Protein AF-A0A919M3Q7-F1 (afdb_monomer_lite)

Foldseek 3Di:
DPPDAQQLPDLVSDDPLVVLVVVLVVVVVVVDDDDDDDPLQVVLVCVQVVCCVPPVLPPQDFDDRRVDDGDHGPLNVLVVSLVSSLVVQVVVCVVVPDRSSVVSSVLVNVCSVPVCSDSCNVVVVVCVVQNPVRSVVVSNVVSVVVVVPDDDDPDDPVNVVVVVVVVVVVVVVVVVPPPDDPVVVVVVVD

Sequence (190 aa):
MRSLDINPFSPIGVDAQQVRFLDLFMVWCALADAPEMSSDELLCTRTNWNRVILEGRKPGLTLGIGCESAQFPLAQVGKDLFRDLRRVAQTLDSIHGGQAYQQVCDELLACFDDPELTFSARILRSMIEEGIGGTGRALADRYRTQLREEPLEILSEDDFIAERDASVARQKKVEAEDSEPFEALLARHA

InterPro domains:
  IPR006334 Glutamate--cysteine ligase, monofunctional [PTHR38761] (1-189)
  IPR007370 Glutamate--cysteine ligase [PF04262] (1-52)
  IPR014746 Glutamine synthetase/guanido kinase, catalytic domain [SSF55931] (1-186)

pLDDT: mean 96.65, std 2.71, range [82.0, 98.75]

Radius of gyration: 22.83 Å; chains: 1; bounding box: 47×48×55 Å

Organism: Klebsiella pneumoniae (NCBI:txid573)

Structure (mmCIF, N/CA/C/O backbone):
data_AF-A0A919M3Q7-F1
#
_entry.id   AF-A0A919M3Q7-F1
#
loop_
_atom_site.group_PDB
_atom_site.id
_atom_site.type_symbol
_atom_site.label_atom_id
_atom_site.label_alt_id
_atom_site.label_comp_id
_atom_site.label_asym_id
_atom_site.label_entity_id
_atom_site.label_seq_id
_atom_site.pdbx_PDB_ins_code
_atom_site.Cartn_x
_atom_site.Cartn_y
_atom_site.Cartn_z
_atom_site.occupancy
_atom_site.B_iso_or_equiv
_atom_site.auth_seq_id
_atom_site.auth_comp_id
_atom_site.auth_asym_id
_atom_site.auth_atom_id
_atom_site.pdbx_PDB_model_num
ATOM 1 N N . MET A 1 1 ? -3.107 7.791 -4.814 1.00 82.00 1 MET A N 1
ATOM 2 C CA . MET A 1 1 ? -2.671 7.336 -3.474 1.00 82.00 1 MET A CA 1
ATOM 3 C C . MET A 1 1 ? -1.174 7.057 -3.491 1.00 82.00 1 MET A C 1
ATOM 5 O O . MET A 1 1 ? -0.723 6.409 -4.423 1.00 82.00 1 MET A O 1
ATOM 9 N N . ARG A 1 2 ? -0.400 7.578 -2.526 1.00 93.19 2 ARG A N 1
ATOM 10 C CA . ARG A 1 2 ? 1.068 7.371 -2.407 1.00 93.19 2 ARG A CA 1
ATOM 11 C C . ARG A 1 2 ? 1.513 7.018 -0.976 1.00 93.19 2 ARG A C 1
ATOM 13 O O . ARG A 1 2 ? 2.692 7.087 -0.667 1.00 93.19 2 ARG A O 1
ATOM 20 N N . SER A 1 3 ? 0.558 6.712 -0.103 1.00 93.25 3 SER A N 1
ATOM 21 C CA . SER A 1 3 ? 0.749 6.538 1.341 1.00 93.25 3 SER A CA 1
ATOM 22 C C . SER A 1 3 ? 0.793 5.071 1.779 1.00 93.25 3 SER A C 1
ATOM 24 O O . SER A 1 3 ? 0.671 4.799 2.967 1.00 93.25 3 SER A O 1
ATOM 26 N N . LEU A 1 4 ? 0.873 4.128 0.835 1.00 95.69 4 LEU A N 1
ATOM 27 C CA . LEU A 1 4 ? 1.028 2.713 1.155 1.00 95.69 4 LEU A CA 1
ATOM 28 C C . LEU A 1 4 ? 2.507 2.392 1.343 1.00 95.69 4 LEU A C 1
ATOM 30 O O . LEU A 1 4 ? 3.30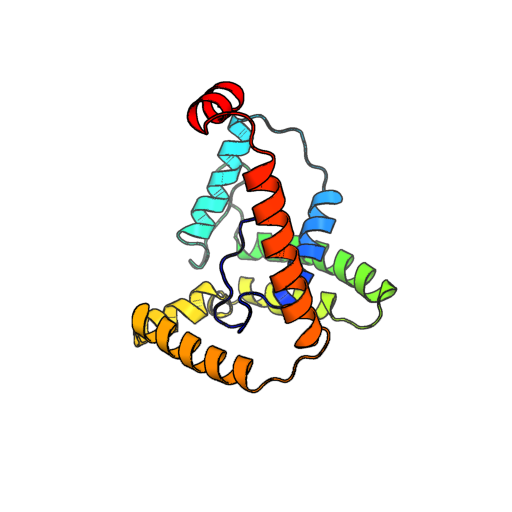2 2.587 0.423 1.00 95.69 4 LEU A O 1
ATOM 34 N N . ASP A 1 5 ? 2.834 1.848 2.508 1.00 97.62 5 ASP A N 1
ATOM 35 C CA . ASP A 1 5 ? 4.108 1.178 2.728 1.00 97.62 5 ASP A CA 1
ATOM 36 C C . ASP A 1 5 ? 4.137 -0.162 1.978 1.00 97.62 5 ASP A C 1
ATOM 38 O O . ASP A 1 5 ? 3.096 -0.749 1.662 1.00 97.62 5 ASP A O 1
ATOM 42 N N . ILE A 1 6 ? 5.345 -0.670 1.725 1.00 97.75 6 ILE A N 1
ATOM 43 C CA . ILE A 1 6 ? 5.535 -2.015 1.177 1.00 97.75 6 ILE A CA 1
ATOM 44 C C . ILE A 1 6 ? 4.948 -3.037 2.151 1.00 97.75 6 ILE A C 1
ATOM 46 O O . ILE A 1 6 ? 5.328 -3.074 3.321 1.00 97.75 6 ILE A O 1
ATOM 50 N N . ASN A 1 7 ? 4.048 -3.889 1.664 1.00 98.31 7 ASN A N 1
ATOM 51 C CA . ASN A 1 7 ? 3.498 -4.999 2.429 1.00 98.31 7 ASN A CA 1
ATOM 52 C C . ASN A 1 7 ? 4.563 -6.097 2.590 1.00 98.31 7 ASN A C 1
ATOM 54 O O . ASN A 1 7 ? 4.875 -6.783 1.614 1.00 98.31 7 ASN A O 1
ATOM 58 N N . PRO A 1 8 ? 5.107 -6.321 3.802 1.00 97.69 8 PRO A N 1
ATOM 59 C CA . PRO A 1 8 ? 6.155 -7.316 4.008 1.00 97.69 8 PRO A CA 1
ATOM 60 C C . PRO A 1 8 ? 5.626 -8.757 3.940 1.00 97.69 8 PRO A C 1
ATOM 62 O O . PRO A 1 8 ? 6.416 -9.698 3.916 1.00 97.69 8 PRO A O 1
ATOM 65 N N . PHE A 1 9 ? 4.304 -8.951 3.916 1.00 97.94 9 PHE A N 1
ATOM 66 C CA . PHE A 1 9 ? 3.635 -10.253 3.885 1.00 97.94 9 PHE A CA 1
ATOM 67 C C . PHE A 1 9 ? 3.221 -10.685 2.470 1.00 97.94 9 PHE A C 1
ATOM 69 O O . PHE A 1 9 ? 2.551 -11.706 2.326 1.00 97.94 9 PHE A O 1
ATOM 76 N N . SER A 1 10 ? 3.625 -9.929 1.443 1.00 98.19 10 SER A N 1
ATOM 77 C CA . SER A 1 10 ? 3.422 -10.254 0.031 1.00 98.19 10 SER A CA 1
ATOM 78 C C . SER A 1 10 ? 4.760 -10.257 -0.721 1.00 98.19 10 SER A C 1
ATOM 80 O O . SER A 1 10 ? 5.547 -9.323 -0.542 1.00 98.19 10 SER A O 1
ATOM 82 N N . PRO A 1 11 ? 5.021 -11.241 -1.605 1.00 97.88 11 PRO A N 1
ATOM 83 C CA . PRO A 1 11 ? 6.253 -11.287 -2.397 1.00 97.88 11 PRO A CA 1
ATOM 84 C C . PRO A 1 11 ? 6.391 -10.113 -3.376 1.00 97.88 11 PRO A C 1
ATOM 86 O O . PRO A 1 11 ? 7.506 -9.750 -3.739 1.00 97.88 11 PRO A O 1
ATOM 89 N N . ILE A 1 12 ? 5.275 -9.495 -3.779 1.00 98.06 12 ILE A N 1
ATOM 90 C CA . ILE A 1 12 ? 5.248 -8.346 -4.698 1.00 98.06 12 ILE A CA 1
ATOM 91 C C . ILE A 1 12 ? 5.053 -7.006 -3.969 1.00 98.06 12 ILE A C 1
ATOM 93 O O . ILE A 1 12 ? 4.845 -5.977 -4.606 1.00 98.06 12 ILE A O 1
ATOM 97 N N . GLY A 1 13 ? 5.087 -6.999 -2.631 1.00 97.75 13 GLY A N 1
ATOM 98 C CA . GLY A 1 13 ? 4.982 -5.779 -1.822 1.00 97.75 13 GLY A CA 1
ATOM 99 C C . GLY A 1 13 ? 3.582 -5.158 -1.737 1.00 97.75 13 GLY A C 1
ATOM 100 O O . GLY A 1 13 ? 3.424 -4.107 -1.119 1.00 97.75 13 GLY A O 1
ATOM 101 N N . VAL A 1 14 ? 2.570 -5.803 -2.319 1.00 98.25 14 VAL A N 1
ATOM 102 C CA . VAL A 1 14 ? 1.147 -5.434 -2.256 1.00 98.25 14 VAL A CA 1
ATOM 103 C C . VAL A 1 14 ? 0.283 -6.688 -2.417 1.00 98.25 14 VAL A C 1
ATOM 105 O O . VAL A 1 14 ? 0.731 -7.666 -3.013 1.00 98.25 14 VAL A O 1
ATOM 108 N N . ASP A 1 15 ? -0.939 -6.705 -1.894 1.00 98.06 15 ASP A N 1
ATOM 109 C CA . ASP A 1 15 ? -1.883 -7.805 -2.117 1.00 98.06 15 ASP A CA 1
ATOM 110 C C . ASP A 1 15 ? -3.276 -7.322 -2.557 1.00 98.06 15 ASP A C 1
ATOM 112 O O . ASP A 1 15 ? -3.591 -6.127 -2.573 1.00 98.06 15 ASP A O 1
ATOM 116 N N . ALA A 1 16 ? -4.128 -8.276 -2.941 1.00 97.88 16 ALA A N 1
ATOM 117 C CA . ALA A 1 16 ? -5.483 -7.990 -3.398 1.00 97.88 16 ALA A CA 1
ATOM 118 C C . ALA A 1 16 ? -6.381 -7.398 -2.296 1.00 97.88 16 ALA A C 1
ATOM 120 O O . ALA A 1 16 ? -7.305 -6.653 -2.623 1.00 97.88 16 ALA A O 1
ATOM 121 N N . GLN A 1 17 ? -6.126 -7.692 -1.013 1.00 98.25 17 GLN A N 1
ATOM 122 C CA . GLN A 1 17 ? -6.886 -7.117 0.103 1.00 98.25 17 GLN A CA 1
ATOM 123 C C . GLN A 1 17 ? -6.662 -5.599 0.154 1.00 98.25 17 GLN A C 1
ATOM 125 O O . GLN A 1 17 ? -7.630 -4.839 0.200 1.00 98.25 17 GLN A O 1
ATOM 130 N N . GLN A 1 18 ? -5.405 -5.149 0.060 1.00 98.06 18 GLN A N 1
ATOM 131 C CA . GLN A 1 18 ? -5.056 -3.725 0.046 1.00 98.06 18 GLN A CA 1
ATOM 132 C C . GLN A 1 18 ? -5.671 -2.989 -1.150 1.00 98.06 18 GLN A C 1
ATOM 134 O O . GLN A 1 18 ? -6.212 -1.896 -0.982 1.00 98.06 18 GLN A O 1
ATOM 139 N N . VAL A 1 19 ? -5.620 -3.585 -2.348 1.00 98.19 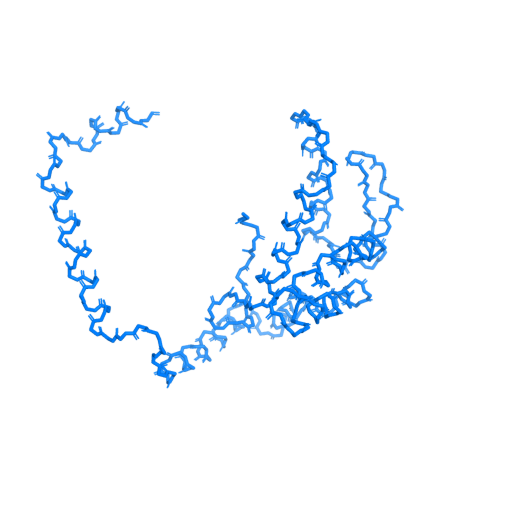19 VAL A N 1
ATOM 140 C CA . VAL A 1 19 ? -6.203 -2.985 -3.562 1.00 98.19 19 VAL A CA 1
ATOM 141 C C . VAL A 1 19 ? -7.718 -2.844 -3.422 1.00 98.19 19 VAL A C 1
ATOM 143 O O . VAL A 1 19 ? -8.249 -1.752 -3.609 1.00 98.19 19 VAL A O 1
ATOM 146 N N . ARG A 1 20 ? -8.413 -3.909 -3.005 1.00 98.44 20 ARG A N 1
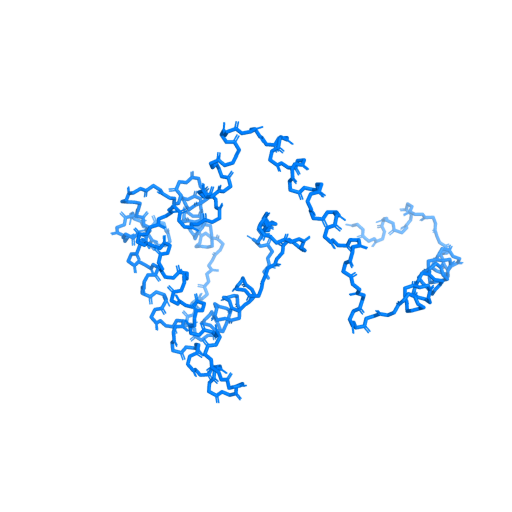ATOM 147 C CA . ARG A 1 20 ? -9.871 -3.879 -2.827 1.00 98.44 20 ARG A CA 1
ATOM 148 C C . ARG A 1 20 ? -10.305 -2.885 -1.757 1.00 98.44 20 ARG A C 1
ATOM 150 O O . ARG A 1 20 ? -11.304 -2.199 -1.939 1.00 98.44 20 ARG A O 1
ATOM 157 N N . PHE A 1 21 ? -9.562 -2.777 -0.658 1.00 98.44 21 PHE A N 1
ATOM 158 C CA . PHE A 1 21 ? -9.823 -1.750 0.348 1.00 98.44 21 PHE A CA 1
ATOM 159 C C . PHE A 1 21 ? -9.689 -0.337 -0.234 1.00 98.44 21 PHE A C 1
ATOM 161 O O . PHE A 1 21 ? -10.547 0.508 0.019 1.00 98.44 21 PHE A O 1
ATOM 168 N N . LEU A 1 22 ? -8.647 -0.079 -1.033 1.00 98.31 22 LEU A N 1
ATOM 169 C CA . LEU A 1 22 ? -8.470 1.221 -1.673 1.00 98.31 22 LEU A CA 1
ATOM 170 C C . LEU A 1 22 ? -9.580 1.537 -2.676 1.00 98.31 22 LEU A C 1
ATOM 172 O O . LEU A 1 22 ? -10.014 2.684 -2.702 1.00 98.31 22 LEU A O 1
ATOM 176 N N . ASP A 1 23 ? -10.080 0.564 -3.441 1.00 98.06 23 ASP A N 1
ATOM 177 C CA . ASP A 1 23 ? -11.252 0.779 -4.304 1.00 98.06 23 ASP A CA 1
ATOM 178 C C . ASP A 1 23 ? -12.443 1.287 -3.479 1.00 98.06 23 ASP A C 1
ATOM 180 O O . ASP A 1 23 ? -13.031 2.322 -3.796 1.00 98.06 23 ASP A O 1
ATOM 184 N N . LEU A 1 24 ? -12.765 0.593 -2.379 1.00 98.50 24 LEU A N 1
ATOM 185 C CA . LEU A 1 24 ? -13.871 0.959 -1.490 1.00 98.50 24 LEU A CA 1
ATOM 186 C C . LEU A 1 24 ? -13.685 2.357 -0.908 1.00 98.50 24 LEU A C 1
ATOM 188 O O . LEU A 1 24 ? -14.607 3.172 -0.936 1.00 98.50 24 LEU A O 1
ATOM 192 N N . PHE A 1 25 ? -12.489 2.631 -0.389 1.00 98.44 25 PHE A N 1
ATOM 193 C CA . PHE A 1 25 ? -12.176 3.900 0.250 1.00 98.44 25 PHE A CA 1
ATOM 194 C C . PHE A 1 25 ? -12.213 5.064 -0.746 1.00 98.44 25 PHE A C 1
ATOM 196 O O . PHE A 1 25 ? -12.801 6.100 -0.450 1.00 98.44 25 PHE A O 1
ATOM 203 N N . MET A 1 26 ? -11.661 4.891 -1.950 1.00 98.38 26 MET A N 1
ATOM 204 C CA . MET A 1 26 ? -11.663 5.929 -2.984 1.00 98.38 26 MET A CA 1
ATOM 205 C C . MET A 1 26 ? -13.069 6.203 -3.525 1.00 98.38 26 MET A C 1
ATOM 207 O O . MET A 1 26 ? -13.411 7.365 -3.743 1.00 98.38 26 MET A O 1
ATOM 211 N N . VAL A 1 27 ? -13.900 5.168 -3.702 1.00 98.19 27 VAL A N 1
ATOM 212 C CA . VAL A 1 27 ? -15.313 5.352 -4.070 1.00 98.19 27 VAL A CA 1
ATOM 213 C C . VAL A 1 27 ? -16.054 6.107 -2.970 1.00 98.19 27 VAL A C 1
ATOM 215 O O . VAL A 1 27 ? -16.768 7.058 -3.267 1.00 98.19 27 VAL A O 1
ATOM 218 N N . TRP A 1 28 ? -15.852 5.749 -1.700 1.00 98.31 28 TRP A N 1
ATOM 219 C CA . TRP A 1 28 ? -16.451 6.481 -0.584 1.00 98.31 28 TRP A CA 1
ATOM 220 C C . TRP A 1 28 ? -16.001 7.949 -0.545 1.00 98.31 28 TRP A C 1
ATOM 222 O O . TRP A 1 28 ? -16.845 8.830 -0.415 1.00 98.31 28 TRP A O 1
ATOM 232 N N . CYS A 1 29 ? -14.712 8.236 -0.757 1.00 97.31 29 CYS A N 1
ATOM 233 C CA . CYS A 1 29 ? -14.207 9.610 -0.841 1.00 97.31 29 CYS A CA 1
ATOM 234 C C . CYS A 1 29 ? -14.835 10.419 -1.985 1.00 97.31 29 CYS A C 1
ATOM 236 O O . CYS A 1 29 ? -14.937 11.634 -1.869 1.00 97.31 29 CYS A O 1
ATOM 238 N N . ALA A 1 30 ? -15.240 9.772 -3.081 1.00 97.94 30 ALA A N 1
ATOM 239 C CA . ALA A 1 30 ? -15.940 10.433 -4.181 1.00 97.94 30 ALA A CA 1
ATOM 240 C C . ALA A 1 30 ? -17.437 10.666 -3.896 1.00 97.94 30 ALA A C 1
ATOM 242 O O . ALA A 1 30 ? -18.054 11.504 -4.549 1.00 97.94 30 ALA A O 1
ATOM 243 N N . LEU A 1 31 ? -18.026 9.912 -2.961 1.00 97.31 31 LEU A N 1
ATOM 244 C CA . LEU A 1 31 ? -19.439 10.007 -2.579 1.00 97.31 31 LEU A CA 1
ATOM 245 C C . LEU A 1 31 ? -19.680 10.941 -1.389 1.00 97.31 31 LEU A C 1
ATOM 247 O O . LEU A 1 31 ? -20.768 11.497 -1.270 1.00 97.31 31 LEU A O 1
ATOM 251 N N . ALA A 1 32 ? -18.710 11.058 -0.484 1.00 95.81 32 ALA A N 1
ATOM 252 C CA . ALA A 1 32 ? -18.824 11.894 0.699 1.00 95.81 32 ALA A CA 1
ATOM 253 C C . ALA A 1 32 ? -18.733 13.382 0.328 1.00 95.81 32 ALA A C 1
ATOM 255 O O . ALA A 1 32 ? -17.813 13.796 -0.378 1.00 95.81 32 ALA A O 1
ATOM 256 N N . ASP A 1 33 ? -19.655 14.192 0.853 1.00 95.25 33 ASP A N 1
ATOM 257 C CA . ASP A 1 33 ? -19.569 15.646 0.729 1.00 95.25 33 ASP A CA 1
ATOM 258 C C . ASP A 1 33 ? -18.285 16.146 1.406 1.00 95.25 33 ASP A C 1
ATOM 260 O O . ASP A 1 33 ? -18.056 15.924 2.598 1.00 95.25 33 ASP A O 1
ATOM 264 N N . ALA A 1 34 ? -17.448 16.839 0.637 1.00 94.50 34 ALA A N 1
ATOM 265 C CA . ALA A 1 34 ? -16.177 17.384 1.091 1.00 94.50 34 ALA A CA 1
ATOM 266 C C . ALA A 1 34 ? -16.160 18.901 0.842 1.00 94.50 34 ALA A C 1
ATOM 268 O O . ALA A 1 34 ? -15.926 19.324 -0.293 1.00 94.50 34 ALA A O 1
ATOM 269 N N . PRO A 1 35 ? -16.436 19.729 1.869 1.00 93.62 35 PRO A N 1
ATOM 270 C CA . PRO A 1 35 ? -16.317 21.178 1.760 1.00 93.62 35 PRO A CA 1
ATOM 271 C C . PRO A 1 35 ? -14.920 21.600 1.299 1.00 93.62 35 PRO A C 1
ATOM 273 O O . PRO A 1 35 ? -13.930 20.913 1.568 1.00 93.62 35 PRO A O 1
ATOM 276 N N . GLU A 1 36 ? -14.833 22.754 0.636 1.00 94.94 36 GLU A N 1
ATOM 277 C CA . GLU A 1 36 ? -13.537 23.365 0.349 1.00 94.94 36 GLU A CA 1
ATOM 278 C C . GLU A 1 36 ? -12.774 23.602 1.656 1.00 94.94 36 GLU A C 1
ATOM 280 O O . GLU A 1 36 ? -13.348 24.028 2.657 1.00 94.94 36 GLU A O 1
ATOM 285 N N . MET A 1 37 ? -11.475 23.313 1.635 1.00 95.19 37 MET A N 1
ATOM 286 C CA . MET A 1 37 ? -10.588 23.509 2.775 1.00 95.19 37 MET A CA 1
ATOM 287 C C . MET A 1 37 ? -9.503 24.515 2.412 1.00 95.19 37 MET A C 1
ATOM 289 O O . MET A 1 37 ? -8.822 24.382 1.391 1.00 95.19 37 MET A O 1
ATOM 293 N N . SER A 1 38 ? -9.302 25.490 3.287 1.00 95.25 38 SER A N 1
ATOM 294 C CA . SER A 1 38 ? -8.135 26.365 3.280 1.00 95.25 38 SER A CA 1
ATOM 295 C C . SER A 1 38 ? -6.849 25.594 3.601 1.00 95.25 38 SER A C 1
ATOM 297 O O . SER A 1 38 ? -6.864 24.480 4.130 1.00 95.25 38 SER A O 1
ATOM 299 N N . SER A 1 39 ? -5.697 26.210 3.330 1.00 94.12 39 SER A N 1
ATOM 300 C CA . SER A 1 39 ? -4.388 25.639 3.677 1.00 94.12 39 SER A CA 1
ATOM 301 C C . SER A 1 39 ? -4.249 25.317 5.172 1.00 94.12 39 SER A C 1
ATOM 303 O O . SER A 1 39 ? -3.628 24.311 5.523 1.00 94.12 39 SER A O 1
ATOM 305 N N . ASP A 1 40 ? -4.845 26.133 6.044 1.00 93.19 40 ASP A N 1
ATOM 306 C CA . ASP A 1 40 ? -4.802 25.933 7.495 1.00 93.19 40 ASP A CA 1
ATOM 307 C C . ASP A 1 40 ? -5.690 24.757 7.923 1.00 93.19 40 ASP A C 1
ATOM 309 O O . ASP A 1 40 ? -5.281 23.925 8.735 1.00 93.19 40 ASP A O 1
ATOM 313 N N . GLU A 1 41 ? -6.871 24.608 7.318 1.00 91.75 41 GLU A N 1
ATOM 314 C CA . GLU A 1 41 ? -7.747 23.453 7.553 1.00 91.75 41 GLU A CA 1
ATOM 315 C C . GLU A 1 41 ? -7.108 22.151 7.056 1.00 91.75 41 GLU A C 1
ATOM 317 O O . GLU A 1 41 ? -7.136 21.135 7.758 1.00 91.75 41 GLU A O 1
ATOM 322 N N . LEU A 1 42 ? -6.428 22.186 5.904 1.00 92.31 42 LEU A N 1
ATOM 323 C CA . LEU A 1 42 ? -5.638 21.055 5.414 1.00 92.31 42 LEU A CA 1
ATOM 324 C C . LEU A 1 42 ? -4.525 20.681 6.397 1.00 92.31 42 LEU A C 1
ATOM 326 O O . LEU A 1 42 ? -4.291 19.493 6.636 1.00 92.31 42 LEU A O 1
ATOM 330 N N . LEU A 1 43 ? -3.856 21.664 7.005 1.00 91.00 43 LEU A N 1
ATOM 331 C CA . LEU A 1 43 ? -2.855 21.406 8.036 1.00 91.00 43 LEU A CA 1
ATOM 332 C C . LEU A 1 43 ? -3.488 20.757 9.273 1.00 91.00 43 LEU A C 1
ATOM 334 O O . LEU A 1 43 ? -2.933 19.789 9.797 1.00 91.00 43 LEU A O 1
ATOM 338 N N . CYS A 1 44 ? -4.672 21.212 9.686 1.00 91.12 44 CYS A N 1
ATOM 339 C CA . CYS A 1 44 ? -5.412 20.621 10.797 1.00 91.12 44 CYS A CA 1
ATOM 340 C C . CYS A 1 44 ? -5.715 19.131 10.580 1.00 91.12 44 CYS A C 1
ATOM 342 O O . CYS A 1 44 ? -5.574 18.348 11.523 1.00 91.12 44 CYS A O 1
ATOM 344 N N . THR A 1 45 ? -6.029 18.696 9.350 1.00 91.38 45 THR A N 1
ATOM 345 C CA . THR A 1 45 ? -6.252 17.262 9.058 1.00 91.38 45 THR A CA 1
ATOM 346 C C . THR A 1 45 ? -5.032 16.391 9.385 1.00 91.38 45 THR A C 1
ATOM 348 O O . THR A 1 45 ? -5.185 15.237 9.798 1.00 91.38 45 THR A O 1
ATOM 351 N N . ARG A 1 46 ? -3.809 16.942 9.289 1.00 93.12 46 ARG A N 1
ATOM 352 C CA . ARG A 1 46 ? -2.565 16.214 9.591 1.00 93.12 46 ARG A CA 1
ATOM 353 C C . ARG A 1 46 ? -2.433 15.844 11.066 1.00 93.12 46 ARG A C 1
ATOM 355 O O . ARG A 1 46 ? -1.667 14.940 11.388 1.00 93.12 46 ARG A O 1
ATOM 362 N N . THR A 1 47 ? -3.186 16.483 11.960 1.00 93.94 47 THR A N 1
ATOM 363 C CA . THR A 1 47 ? -3.187 16.154 13.393 1.00 93.94 47 THR A CA 1
ATOM 364 C C . THR A 1 47 ? -3.570 14.695 13.629 1.00 93.94 47 THR A C 1
ATOM 366 O O . THR A 1 47 ? -2.864 13.975 14.336 1.00 93.94 47 THR A O 1
ATOM 369 N N . ASN A 1 48 ? -4.647 14.227 12.991 1.00 95.44 48 ASN A N 1
ATOM 370 C CA . ASN A 1 48 ? -5.070 12.833 13.109 1.00 95.44 48 ASN A CA 1
ATOM 371 C C . ASN A 1 48 ? -4.085 11.885 12.420 1.00 95.44 48 ASN A C 1
ATOM 373 O O . ASN A 1 48 ? -3.775 10.835 12.977 1.00 95.44 48 ASN A O 1
ATOM 377 N N . TRP A 1 49 ? -3.533 12.275 11.265 1.00 95.56 49 TRP A N 1
ATOM 378 C CA . TRP A 1 49 ? -2.481 11.501 10.600 1.00 95.56 49 TRP A CA 1
ATOM 379 C C . TRP A 1 49 ? -1.284 11.276 11.521 1.00 95.56 49 TRP A C 1
ATOM 381 O O . TRP A 1 49 ? -0.887 10.136 11.724 1.00 95.56 49 TRP A O 1
ATOM 391 N N . ASN A 1 50 ? -0.754 12.331 12.141 1.00 95.81 50 ASN A N 1
ATOM 392 C CA . ASN A 1 50 ? 0.403 12.226 13.031 1.00 95.81 50 ASN A CA 1
ATOM 393 C C . ASN A 1 50 ? 0.125 11.323 14.240 1.00 95.81 50 ASN A C 1
ATOM 395 O O . ASN A 1 50 ? 0.987 10.533 14.621 1.00 95.81 50 ASN A O 1
ATOM 399 N N . ARG A 1 51 ? -1.085 11.389 14.813 1.00 96.56 51 ARG A N 1
ATOM 400 C CA . ARG A 1 51 ? -1.494 10.480 15.897 1.00 96.56 51 ARG A CA 1
ATOM 401 C C . ARG A 1 51 ? -1.497 9.023 15.450 1.00 96.56 51 ARG A C 1
ATOM 403 O O . ARG A 1 51 ? -0.958 8.176 16.153 1.00 96.56 51 ARG A O 1
ATOM 410 N N . VAL A 1 52 ? -2.065 8.732 14.279 1.00 97.75 52 VAL A N 1
ATOM 411 C CA . VAL A 1 52 ? -2.125 7.363 13.747 1.00 97.75 52 VAL A CA 1
ATOM 412 C C . VAL A 1 52 ? -0.733 6.851 13.363 1.00 97.75 52 VAL A C 1
ATOM 414 O O . VAL A 1 52 ? -0.403 5.711 13.675 1.00 97.75 52 VAL A O 1
ATOM 417 N N . ILE A 1 53 ? 0.102 7.699 12.757 1.00 97.38 53 ILE A N 1
ATOM 418 C CA . ILE A 1 53 ? 1.478 7.363 12.366 1.00 97.38 53 ILE A CA 1
ATOM 419 C C . ILE A 1 53 ? 2.320 6.983 13.589 1.00 97.38 53 ILE A C 1
ATOM 421 O O . ILE A 1 53 ? 2.999 5.960 13.572 1.00 97.38 53 ILE A O 1
ATOM 425 N N . LEU A 1 54 ? 2.291 7.803 14.644 1.00 97.25 54 LEU A N 1
ATOM 426 C CA . LEU A 1 54 ? 3.200 7.646 15.783 1.00 97.25 54 LEU A CA 1
ATOM 427 C C . LEU A 1 54 ? 2.672 6.675 16.843 1.00 97.25 54 LEU A C 1
ATOM 429 O O . LEU A 1 54 ? 3.456 5.965 17.468 1.00 97.25 54 LEU A O 1
ATOM 433 N N . GLU A 1 55 ? 1.358 6.644 17.066 1.00 97.69 55 GLU A N 1
ATOM 434 C CA . GLU A 1 55 ? 0.752 5.857 18.143 1.00 97.69 55 GLU A CA 1
ATOM 435 C C . GLU A 1 55 ? -0.623 5.267 17.782 1.00 97.69 55 GLU A C 1
ATOM 437 O O . GLU A 1 55 ? -1.419 4.973 18.669 1.00 97.69 55 GLU A O 1
ATOM 442 N N . GLY A 1 56 ? -0.909 5.019 16.498 1.00 98.00 56 GLY A N 1
ATOM 443 C CA . GLY A 1 56 ? -2.223 4.559 16.018 1.00 98.00 56 GLY A CA 1
ATOM 444 C C . GLY A 1 56 ? -2.750 3.257 16.626 1.00 98.00 56 GLY A C 1
ATOM 445 O O . GLY A 1 56 ? -3.956 3.029 16.626 1.00 98.00 56 GLY A O 1
ATOM 446 N N . ARG A 1 57 ? -1.865 2.417 17.177 1.00 97.81 57 ARG A N 1
ATOM 447 C CA . ARG A 1 57 ? -2.222 1.158 17.858 1.00 97.81 57 ARG A CA 1
ATOM 448 C C . ARG A 1 57 ? -2.405 1.299 19.371 1.00 97.81 57 ARG A C 1
ATOM 450 O O . ARG A 1 57 ? -2.659 0.307 20.047 1.00 97.81 57 ARG A O 1
ATOM 457 N N . LYS A 1 58 ? -2.238 2.500 19.928 1.00 97.69 58 LYS A N 1
ATOM 458 C CA . LYS A 1 58 ? -2.372 2.743 21.366 1.00 97.69 58 LYS A CA 1
ATOM 459 C C . LYS A 1 58 ? -3.821 2.506 21.815 1.00 97.69 58 LYS A C 1
ATOM 461 O O . LYS A 1 58 ? -4.726 3.166 21.294 1.00 97.69 58 LYS A O 1
ATOM 466 N N . PRO A 1 59 ? -4.065 1.628 22.806 1.00 94.75 59 PRO A N 1
ATOM 467 C CA . PRO A 1 59 ? -5.402 1.426 23.352 1.00 94.75 59 PRO A CA 1
ATOM 468 C C . PRO A 1 59 ? -6.010 2.737 23.858 1.00 94.75 59 PRO A C 1
ATOM 470 O O . PRO A 1 59 ? -5.356 3.505 24.564 1.00 94.75 59 PRO A O 1
ATOM 473 N N . GLY A 1 60 ? -7.267 2.996 23.493 1.00 94.44 60 GLY A N 1
ATOM 474 C CA . GLY A 1 60 ? -7.980 4.213 23.890 1.00 94.44 60 GLY A CA 1
ATOM 475 C C . GLY A 1 60 ? -7.574 5.487 23.139 1.00 94.44 60 GLY A C 1
ATOM 476 O O . GLY A 1 60 ? -7.977 6.569 23.562 1.00 94.44 60 GLY A O 1
ATOM 477 N N . LEU A 1 61 ? -6.802 5.398 22.045 1.00 97.56 61 LEU A N 1
ATOM 478 C CA . LEU A 1 61 ? -6.491 6.561 21.208 1.00 97.56 61 LEU A CA 1
ATOM 479 C C . LEU A 1 61 ? -7.774 7.235 20.690 1.00 97.56 61 LEU A C 1
ATOM 481 O O . LEU A 1 61 ? -8.684 6.574 20.181 1.00 97.56 61 LEU A O 1
ATOM 485 N N . THR A 1 62 ? -7.814 8.565 20.777 1.00 97.62 62 THR A N 1
ATOM 486 C CA . THR A 1 62 ? -8.909 9.397 20.270 1.00 97.62 62 THR A CA 1
ATOM 487 C C . THR A 1 62 ? -8.457 10.330 19.143 1.00 97.62 62 THR A C 1
ATOM 489 O O . THR A 1 62 ? -7.310 10.782 19.068 1.00 97.62 62 THR A O 1
ATOM 492 N N . LEU A 1 63 ? -9.394 10.639 18.253 1.00 97.25 63 LEU A N 1
ATOM 493 C CA . LEU A 1 63 ? -9.259 11.528 17.106 1.00 97.25 63 LEU A CA 1
ATOM 494 C C . LEU A 1 63 ? -10.141 12.772 17.299 1.00 97.25 63 LEU A C 1
ATOM 496 O O . LEU A 1 63 ? -11.065 12.773 18.118 1.00 97.25 63 LEU A O 1
ATOM 500 N N . GLY A 1 64 ? -9.817 13.851 16.587 1.00 95.00 64 GLY A N 1
ATOM 501 C CA . GLY A 1 64 ? -10.597 15.098 16.569 1.00 95.00 64 GLY A CA 1
ATOM 502 C C . GLY A 1 64 ? -11.121 15.425 15.171 1.00 95.00 64 GLY A C 1
ATOM 503 O O . GLY A 1 64 ? -10.741 14.771 14.201 1.00 95.00 64 GLY A O 1
ATOM 504 N N . ILE A 1 65 ? -11.967 16.445 15.053 1.00 92.19 65 ILE A N 1
ATOM 505 C CA . ILE A 1 65 ? -12.343 17.028 13.758 1.00 92.19 65 ILE A CA 1
ATOM 506 C C . ILE A 1 65 ? -11.443 18.246 13.535 1.00 92.19 65 ILE A C 1
ATOM 508 O O . ILE A 1 65 ? -11.424 19.169 14.344 1.00 92.19 65 ILE A O 1
ATOM 512 N N . GLY A 1 66 ? -10.632 18.226 12.475 1.00 87.25 66 GLY A N 1
ATOM 513 C CA . GLY A 1 66 ? -9.634 19.271 12.234 1.00 87.25 66 GLY A CA 1
ATOM 514 C C . GLY A 1 66 ? -8.685 19.463 13.427 1.00 87.25 66 GLY A C 1
ATOM 515 O O . GLY A 1 66 ? -8.002 18.527 13.841 1.00 87.25 66 GLY A O 1
ATOM 516 N N . CYS A 1 67 ? -8.636 20.688 13.958 1.00 85.12 67 CYS A N 1
ATOM 517 C CA . CYS A 1 67 ? -7.805 21.069 15.105 1.00 85.12 67 CYS A CA 1
ATOM 518 C C . CYS A 1 67 ? -8.544 21.004 16.458 1.00 85.12 67 CYS A C 1
ATOM 520 O O . CYS A 1 67 ? -7.992 21.416 17.480 1.00 85.12 67 CYS A O 1
ATOM 522 N N . GLU A 1 68 ? -9.782 20.507 16.490 1.00 91.44 68 GLU A N 1
ATOM 523 C CA . GLU A 1 68 ? -10.545 20.379 17.731 1.00 91.44 68 GLU A CA 1
ATOM 524 C C . GLU A 1 68 ? -9.974 19.303 18.671 1.00 91.44 68 GLU A C 1
ATOM 526 O O . GLU A 1 68 ? -9.210 18.408 18.286 1.00 91.44 68 GLU A O 1
ATOM 531 N N . SER A 1 69 ? -10.371 19.382 19.943 1.00 90.38 69 SER A N 1
ATOM 532 C CA . SER A 1 69 ? -9.977 18.421 20.973 1.00 90.38 69 SER A CA 1
ATOM 533 C C . SER A 1 69 ? -10.342 16.984 20.588 1.00 90.38 69 SER A C 1
ATOM 535 O O . SER A 1 69 ? -11.422 16.704 20.074 1.00 90.38 69 SER A O 1
ATOM 537 N N . ALA A 1 70 ? -9.441 16.051 20.896 1.00 92.00 70 ALA A N 1
ATOM 538 C CA . ALA A 1 70 ? -9.602 14.633 20.597 1.00 92.00 70 ALA A CA 1
ATOM 539 C C . ALA A 1 70 ? -10.686 13.996 21.472 1.00 92.00 70 ALA A C 1
ATOM 541 O O . ALA A 1 70 ? -10.497 13.859 22.681 1.00 92.00 70 ALA A O 1
ATOM 542 N N . GLN A 1 71 ? -11.804 13.592 20.878 1.00 95.06 71 GLN A N 1
ATOM 543 C CA . GLN A 1 71 ? -12.953 13.069 21.627 1.00 95.06 71 GLN A CA 1
ATOM 544 C C . GLN A 1 71 ? -13.529 11.783 21.030 1.00 95.06 71 GLN A C 1
ATOM 546 O O . GLN A 1 71 ? -14.244 11.064 21.721 1.00 95.06 71 GLN A O 1
ATOM 551 N N . PHE A 1 72 ? -13.190 11.452 19.782 1.00 96.94 72 PHE A N 1
ATOM 552 C CA . PHE A 1 72 ? -13.760 10.307 19.077 1.00 96.94 72 PHE A CA 1
ATOM 553 C C . PHE A 1 72 ? -12.815 9.103 19.158 1.00 96.94 72 PHE A C 1
ATOM 555 O O . PHE A 1 72 ? -11.711 9.183 18.618 1.00 96.94 72 PHE A O 1
ATOM 562 N N . PRO A 1 73 ? -13.184 7.988 19.813 1.00 97.62 73 PRO A N 1
ATOM 563 C CA . PRO A 1 73 ? -12.335 6.800 19.862 1.00 97.62 73 PRO A CA 1
ATOM 564 C C . PRO A 1 73 ? -12.015 6.284 18.455 1.00 97.62 73 PRO A C 1
ATOM 566 O O . PRO A 1 73 ? -12.930 6.091 17.653 1.00 97.62 73 PRO A O 1
ATOM 569 N N . LEU A 1 74 ? -10.736 6.016 18.165 1.00 97.75 74 LEU A N 1
ATOM 570 C CA . LEU A 1 74 ? -10.285 5.587 16.833 1.00 97.75 74 LEU A CA 1
ATOM 571 C C . LEU A 1 74 ? -11.059 4.359 16.336 1.00 97.75 74 LEU A C 1
ATOM 573 O O . LEU A 1 74 ? -11.492 4.328 15.187 1.00 97.75 74 LEU A O 1
ATOM 577 N N . ALA A 1 75 ? -11.276 3.374 17.212 1.00 96.50 75 ALA A N 1
ATOM 578 C CA . ALA A 1 75 ? -12.008 2.157 16.873 1.00 96.50 75 ALA A CA 1
ATOM 579 C C . ALA A 1 75 ? -13.449 2.449 16.428 1.00 96.50 75 ALA A C 1
ATOM 581 O O . ALA A 1 75 ? -13.934 1.855 15.470 1.00 96.50 75 ALA A O 1
ATOM 582 N N . GLN A 1 76 ? -14.123 3.394 17.089 1.00 97.25 76 GLN A N 1
ATOM 583 C CA . GLN A 1 76 ? -15.488 3.773 16.733 1.00 97.25 76 GLN A CA 1
ATOM 584 C C . GLN A 1 76 ? -15.523 4.505 15.386 1.00 97.25 76 GLN A C 1
ATOM 586 O O . GLN A 1 76 ? -16.321 4.140 14.528 1.00 97.25 76 GLN A O 1
ATOM 591 N N . VAL A 1 77 ? -14.602 5.451 15.163 1.00 97.56 77 VAL A N 1
ATOM 592 C CA . VAL A 1 77 ? -14.459 6.158 13.875 1.00 97.56 77 VAL A CA 1
ATOM 593 C C . VAL A 1 77 ? -14.228 5.170 12.728 1.00 97.56 77 VAL A C 1
ATOM 595 O O . VAL A 1 77 ? -14.875 5.264 11.687 1.00 97.56 77 VAL A O 1
ATOM 598 N N . GLY A 1 78 ? -13.347 4.186 12.930 1.00 97.44 78 GLY A N 1
ATOM 599 C CA . GLY A 1 78 ? -13.091 3.122 11.961 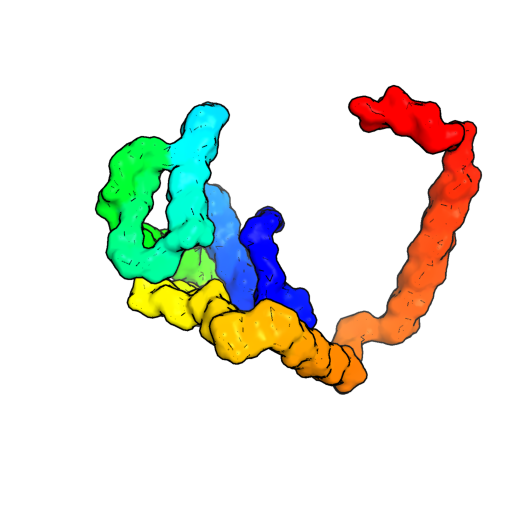1.00 97.44 78 GLY A CA 1
ATOM 600 C C . GLY A 1 78 ? -14.332 2.289 11.649 1.00 97.44 78 GLY A C 1
ATOM 601 O O . GLY A 1 78 ? -14.663 2.090 10.483 1.00 97.44 78 GLY A O 1
ATOM 602 N N . LYS A 1 79 ? -15.069 1.854 12.677 1.00 97.75 79 LYS A N 1
ATOM 603 C CA . LYS A 1 79 ? -16.315 1.087 12.508 1.00 97.75 79 LYS A CA 1
ATOM 604 C C . LYS A 1 79 ? -17.401 1.873 11.780 1.00 97.75 79 LYS A C 1
ATOM 606 O O . LYS A 1 79 ? -18.132 1.293 10.979 1.00 97.75 79 LYS A O 1
ATOM 611 N N . ASP A 1 80 ? -17.510 3.171 12.046 1.00 97.75 80 ASP A N 1
ATOM 612 C CA . ASP A 1 80 ? -18.472 4.033 11.363 1.00 97.75 80 ASP A CA 1
ATOM 613 C C . ASP A 1 80 ? -18.121 4.191 9.879 1.00 97.75 80 ASP A C 1
ATOM 615 O O . ASP A 1 80 ? -18.992 3.972 9.039 1.00 97.75 80 ASP A O 1
ATOM 619 N N . LEU A 1 81 ? -16.844 4.418 9.543 1.00 98.00 81 LEU A N 1
ATOM 620 C CA . LEU A 1 81 ? -16.373 4.404 8.152 1.00 98.00 81 LEU A CA 1
ATOM 621 C C . LEU A 1 81 ? -16.663 3.055 7.474 1.00 98.00 81 LEU A C 1
ATOM 623 O O . LEU A 1 81 ? -17.192 3.003 6.366 1.00 98.00 81 LEU A O 1
ATOM 627 N N . PHE A 1 82 ? -16.359 1.942 8.142 1.00 98.38 82 PHE A N 1
ATOM 628 C CA . PHE A 1 82 ? -16.547 0.607 7.573 1.00 98.38 82 PHE A CA 1
ATOM 629 C C . PHE A 1 82 ? -18.014 0.231 7.356 1.00 98.38 82 PHE A C 1
ATOM 631 O O . PHE A 1 82 ? -18.306 -0.565 6.463 1.00 98.38 82 PHE A O 1
ATOM 638 N N . ARG A 1 83 ? -18.949 0.825 8.107 1.00 98.19 83 ARG A N 1
ATOM 639 C CA . ARG A 1 83 ? -20.384 0.684 7.832 1.00 98.19 83 ARG A CA 1
ATOM 640 C C . ARG A 1 83 ? -20.731 1.217 6.442 1.00 98.19 83 ARG A C 1
ATOM 642 O O . ARG A 1 83 ? -21.500 0.576 5.725 1.00 98.19 83 ARG A O 1
ATOM 649 N N . ASP A 1 84 ? -20.137 2.338 6.044 1.00 98.12 84 ASP A N 1
ATOM 650 C CA . ASP A 1 84 ? -20.333 2.905 4.712 1.00 98.12 84 ASP A CA 1
ATOM 651 C C . ASP A 1 84 ? -19.574 2.115 3.645 1.00 98.12 84 ASP A C 1
ATOM 653 O O . ASP A 1 84 ? -20.159 1.762 2.616 1.00 98.12 84 ASP A O 1
ATOM 657 N N . LEU A 1 85 ? -18.313 1.743 3.908 1.00 98.50 85 LEU A N 1
ATOM 658 C CA . LEU A 1 85 ? -17.533 0.911 2.983 1.00 98.50 85 LEU A CA 1
ATOM 659 C C . LEU A 1 85 ? -18.230 -0.424 2.696 1.00 98.50 85 LEU A C 1
ATOM 661 O O . LEU A 1 85 ? -18.213 -0.887 1.559 1.00 98.50 85 LEU A O 1
ATOM 665 N N . ARG A 1 86 ? -18.922 -1.012 3.681 1.00 98.31 86 ARG A N 1
ATOM 666 C CA . ARG A 1 86 ? -19.707 -2.241 3.497 1.00 98.31 86 ARG A CA 1
ATOM 667 C C . ARG A 1 86 ? -20.826 -2.071 2.467 1.00 98.31 86 ARG A C 1
ATOM 669 O O . ARG A 1 86 ? -21.087 -2.995 1.701 1.00 98.31 86 ARG A O 1
ATOM 676 N N . ARG A 1 87 ? -21.475 -0.904 2.415 1.00 98.19 87 ARG A N 1
ATOM 677 C CA . ARG A 1 87 ? -22.530 -0.607 1.425 1.00 98.19 87 ARG A CA 1
ATOM 678 C C . ARG A 1 87 ? -21.948 -0.460 0.019 1.00 98.19 87 ARG A C 1
ATOM 680 O O . ARG A 1 87 ? -22.532 -0.948 -0.950 1.00 98.19 87 ARG A O 1
ATOM 687 N N . VAL A 1 88 ? -20.775 0.165 -0.089 1.00 98.31 88 VAL A N 1
ATOM 688 C CA . VAL A 1 88 ? -20.021 0.231 -1.350 1.00 98.31 88 VAL A CA 1
ATOM 689 C C . VAL A 1 88 ? -19.614 -1.177 -1.796 1.00 98.31 88 VAL A C 1
ATOM 691 O O . VAL A 1 88 ? -19.846 -1.547 -2.946 1.00 98.31 88 VAL A O 1
ATOM 694 N N . ALA A 1 89 ? -19.107 -2.000 -0.874 1.00 98.50 89 ALA A N 1
ATOM 695 C CA . ALA A 1 89 ? -18.693 -3.376 -1.134 1.00 98.50 89 ALA A CA 1
ATOM 696 C C . ALA A 1 89 ? -19.838 -4.243 -1.663 1.00 98.50 89 ALA A C 1
ATOM 698 O O . ALA A 1 89 ? -19.665 -4.927 -2.665 1.00 98.50 89 ALA A O 1
ATOM 699 N N . GLN A 1 90 ? -21.024 -4.156 -1.054 1.00 98.38 90 GLN A N 1
ATOM 700 C CA . GLN A 1 90 ? -22.227 -4.844 -1.538 1.00 98.38 90 GLN A CA 1
ATOM 701 C C . GLN A 1 90 ? -22.570 -4.465 -2.981 1.00 98.38 90 GLN A C 1
ATOM 703 O O . GLN A 1 90 ? -22.932 -5.328 -3.779 1.00 98.38 90 GLN A O 1
ATOM 708 N N . THR A 1 91 ? -22.431 -3.184 -3.327 1.00 98.12 91 THR A N 1
ATOM 709 C CA . THR A 1 91 ? -22.697 -2.702 -4.686 1.00 98.12 91 THR A CA 1
ATOM 710 C C . THR A 1 91 ? -21.678 -3.276 -5.671 1.00 98.12 91 THR A C 1
ATOM 712 O O . THR A 1 91 ? -22.073 -3.856 -6.681 1.00 98.12 91 THR A O 1
ATOM 715 N N . LEU A 1 92 ? -20.379 -3.196 -5.363 1.00 97.81 92 LEU A N 1
ATOM 716 C CA . LEU A 1 92 ? -19.321 -3.724 -6.232 1.00 97.81 92 LEU A CA 1
ATOM 717 C C . LEU A 1 92 ? -19.408 -5.245 -6.400 1.00 97.81 92 LEU A C 1
ATOM 719 O O . LEU A 1 92 ? -19.309 -5.734 -7.527 1.00 97.81 92 LEU A O 1
ATOM 723 N N . ASP A 1 93 ? -19.644 -5.982 -5.315 1.00 98.31 93 ASP A N 1
ATOM 724 C CA . ASP A 1 93 ? -19.815 -7.438 -5.343 1.00 98.31 93 ASP A CA 1
ATOM 725 C C . ASP A 1 93 ? -21.061 -7.845 -6.146 1.00 98.31 93 ASP A C 1
ATOM 727 O O . ASP A 1 93 ? -21.026 -8.837 -6.871 1.00 98.31 93 ASP A O 1
ATOM 731 N N . SER A 1 94 ? -22.153 -7.071 -6.088 1.00 97.81 94 SER A N 1
ATOM 732 C CA . SER A 1 94 ? -23.361 -7.372 -6.875 1.00 97.81 94 SER A CA 1
ATOM 733 C C . SER A 1 94 ? -23.149 -7.261 -8.390 1.00 97.81 94 SER A C 1
ATOM 735 O O . SER A 1 94 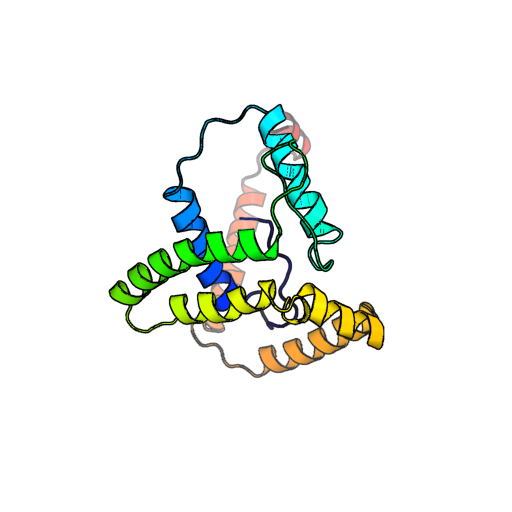? -23.833 -7.943 -9.151 1.00 97.81 94 SER A O 1
ATOM 737 N N . ILE A 1 95 ? -22.193 -6.431 -8.826 1.00 96.94 95 ILE A N 1
ATOM 738 C CA . ILE A 1 95 ? -21.870 -6.210 -10.243 1.00 96.94 95 ILE A CA 1
ATOM 739 C C . ILE A 1 95 ? -20.878 -7.262 -10.747 1.00 96.94 95 ILE A C 1
ATOM 741 O O . ILE A 1 95 ? -21.067 -7.826 -11.822 1.00 96.94 95 ILE A O 1
ATOM 745 N N . HIS A 1 96 ? -19.818 -7.526 -9.980 1.00 92.94 96 HIS A N 1
ATOM 746 C CA . HIS A 1 96 ? -18.738 -8.433 -10.387 1.00 92.94 96 HIS A CA 1
ATOM 747 C C . HIS A 1 96 ? -19.026 -9.905 -10.053 1.00 92.94 96 HIS A C 1
ATOM 749 O O . HIS A 1 96 ? -18.391 -10.798 -10.612 1.00 92.94 96 HIS A O 1
ATOM 755 N N . GLY A 1 97 ? -19.988 -10.160 -9.162 1.00 92.88 97 GLY A N 1
ATOM 756 C CA . GLY A 1 97 ? -20.255 -11.472 -8.586 1.00 92.88 97 GLY A CA 1
ATOM 757 C C . GLY A 1 97 ? -19.295 -11.820 -7.442 1.00 92.88 97 GLY A C 1
ATOM 758 O O . GLY A 1 97 ? -18.155 -11.362 -7.380 1.00 92.88 97 GLY A O 1
ATOM 759 N N . GLY A 1 98 ? -19.757 -12.675 -6.526 1.00 96.25 98 GLY A N 1
ATOM 760 C CA . GLY A 1 98 ? -18.986 -13.100 -5.354 1.00 96.25 98 GLY A CA 1
ATOM 761 C C . GLY A 1 98 ? -19.178 -12.196 -4.132 1.00 96.25 98 GLY A C 1
ATOM 762 O O . GLY A 1 98 ? -20.209 -11.545 -3.985 1.00 96.25 98 GLY A O 1
ATOM 763 N N . GLN A 1 99 ? -18.215 -12.243 -3.206 1.00 97.56 99 GLN A N 1
ATOM 764 C CA . GLN A 1 99 ? -18.248 -11.529 -1.916 1.00 97.56 99 GLN A CA 1
ATOM 765 C C . GLN A 1 99 ? -16.865 -10.975 -1.528 1.00 97.56 99 GLN A C 1
ATOM 767 O O . GLN A 1 99 ? -16.557 -10.824 -0.346 1.00 97.56 99 GLN A O 1
ATOM 772 N N . ALA A 1 100 ? -15.991 -10.744 -2.510 1.00 98.19 100 ALA A N 1
ATOM 773 C CA . ALA A 1 100 ? -14.587 -10.440 -2.254 1.00 98.19 100 ALA A CA 1
ATOM 774 C C . ALA A 1 100 ? -14.408 -9.080 -1.563 1.00 98.19 100 ALA A C 1
ATOM 776 O O . ALA A 1 100 ? -13.594 -8.963 -0.652 1.00 98.19 100 ALA A O 1
ATOM 777 N N . TYR A 1 101 ? -15.173 -8.055 -1.954 1.00 98.56 101 TYR A N 1
ATOM 778 C CA . TYR A 1 101 ? -15.095 -6.749 -1.297 1.00 98.56 101 TYR A CA 1
ATOM 779 C C . TYR A 1 101 ? -15.681 -6.793 0.114 1.00 98.56 101 TYR A C 1
ATOM 781 O O . TYR A 1 101 ? -15.122 -6.205 1.039 1.00 98.56 101 TYR A O 1
ATOM 789 N N . GLN A 1 102 ? -16.781 -7.522 0.300 1.00 98.50 102 GLN A N 1
ATOM 790 C CA . GLN A 1 102 ? -17.367 -7.735 1.618 1.00 98.50 102 GLN A CA 1
ATOM 791 C C . GLN A 1 102 ? -16.394 -8.455 2.565 1.00 98.50 102 GLN A C 1
ATOM 793 O O . GLN A 1 102 ? -16.166 -7.973 3.672 1.00 98.50 102 GLN A O 1
ATOM 798 N N . GLN A 1 103 ? -15.747 -9.536 2.130 1.00 98.31 103 GLN A N 1
ATOM 799 C CA . GLN A 1 103 ? -14.756 -10.246 2.951 1.00 98.31 103 GLN A CA 1
ATOM 800 C C . GLN A 1 103 ? -13.625 -9.322 3.423 1.00 98.31 103 GLN A C 1
ATOM 802 O O . GLN A 1 103 ? -13.304 -9.312 4.609 1.00 98.31 103 GLN A O 1
ATOM 807 N N . VAL A 1 104 ? -13.108 -8.459 2.541 1.00 98.25 104 VAL A N 1
ATOM 808 C CA . VAL A 1 104 ? -12.095 -7.453 2.904 1.00 98.25 104 VAL A CA 1
ATOM 809 C C . VAL A 1 104 ? -12.608 -6.481 3.971 1.00 98.25 104 VAL A C 1
ATOM 811 O O . VAL A 1 104 ? -11.860 -6.128 4.885 1.00 98.25 104 VAL A O 1
ATOM 814 N N . CYS A 1 105 ? -13.878 -6.060 3.906 1.00 98.12 105 CYS A N 1
ATOM 815 C CA . CYS A 1 105 ? -14.468 -5.254 4.975 1.00 98.12 105 CYS A CA 1
ATOM 816 C C . CYS A 1 105 ? -14.456 -5.994 6.317 1.00 98.12 105 CYS A C 1
ATOM 818 O O . CYS A 1 105 ? -14.084 -5.392 7.318 1.00 98.12 105 CYS A O 1
ATOM 820 N N . ASP A 1 106 ? -14.862 -7.264 6.342 1.00 97.19 106 ASP A N 1
ATOM 821 C CA . ASP A 1 106 ? -14.969 -8.042 7.583 1.00 97.19 106 ASP A CA 1
ATOM 822 C C . ASP A 1 106 ? -13.585 -8.288 8.210 1.00 97.19 106 ASP A C 1
ATOM 824 O O . ASP A 1 106 ? -13.404 -8.113 9.416 1.00 97.19 106 ASP A O 1
ATOM 828 N N . GLU A 1 107 ? -12.588 -8.614 7.383 1.00 97.38 107 GLU A N 1
ATOM 829 C CA . GLU A 1 107 ? -11.201 -8.835 7.806 1.00 97.38 107 GLU A CA 1
ATOM 830 C C . GLU A 1 107 ? -10.560 -7.568 8.384 1.00 97.38 107 GLU A C 1
ATOM 832 O O . GLU A 1 107 ? -9.970 -7.601 9.465 1.00 97.38 107 GLU A O 1
ATOM 837 N N . LEU A 1 108 ? -10.680 -6.435 7.687 1.00 97.94 108 LEU A N 1
ATOM 838 C CA . LEU A 1 108 ? -10.042 -5.189 8.115 1.00 97.94 108 LEU A CA 1
ATOM 839 C C . LEU A 1 108 ? -10.795 -4.498 9.257 1.00 97.94 108 LEU A C 1
ATOM 841 O O . LEU A 1 108 ? -10.170 -3.789 10.046 1.00 97.94 108 LEU A O 1
ATOM 845 N N . LEU A 1 109 ? -12.106 -4.725 9.393 1.00 97.56 109 LEU A N 1
ATOM 846 C CA . LEU A 1 109 ? -12.885 -4.219 10.524 1.00 97.56 109 LEU A CA 1
ATOM 847 C C . LEU A 1 109 ? -12.364 -4.772 11.856 1.00 97.56 109 LEU A C 1
ATOM 849 O O . LEU A 1 109 ? -12.309 -4.037 12.843 1.00 97.56 109 LEU A O 1
ATOM 853 N N . ALA A 1 110 ? -11.931 -6.037 11.873 1.00 97.38 110 ALA A N 1
ATOM 854 C CA . ALA A 1 110 ? -11.392 -6.686 13.065 1.00 97.38 110 ALA A CA 1
ATOM 855 C C . ALA A 1 110 ? -10.150 -5.969 13.627 1.00 97.38 110 ALA A C 1
ATOM 857 O O . ALA A 1 110 ? -9.954 -5.955 14.840 1.00 97.38 110 ALA A O 1
ATOM 858 N N . CYS A 1 111 ? -9.356 -5.297 12.784 1.00 97.56 111 CYS A N 1
ATOM 859 C CA . CYS A 1 111 ? -8.171 -4.542 13.209 1.00 97.56 111 CYS A CA 1
ATOM 860 C C . CYS A 1 111 ? -8.487 -3.366 14.151 1.00 97.56 111 CYS A C 1
ATOM 862 O O . CYS A 1 111 ? -7.600 -2.901 14.866 1.00 97.56 111 CYS A O 1
ATOM 864 N N . PHE A 1 112 ? -9.724 -2.854 14.143 1.00 96.88 112 PHE A N 1
ATOM 865 C CA . PHE A 1 112 ? -10.140 -1.786 15.058 1.00 96.88 112 PHE A CA 1
ATOM 866 C C . PHE A 1 112 ? -10.456 -2.298 16.464 1.00 96.88 112 PHE A C 1
ATOM 868 O O . PHE A 1 112 ? -10.340 -1.534 17.421 1.00 96.88 112 PHE A O 1
ATOM 875 N N . ASP A 1 113 ? -10.850 -3.566 16.583 1.00 95.25 113 ASP A N 1
ATOM 876 C CA . ASP A 1 113 ? -11.058 -4.239 17.866 1.00 95.25 113 ASP A CA 1
ATOM 877 C C . ASP A 1 113 ? -9.770 -4.887 18.383 1.00 95.25 113 ASP A C 1
ATOM 879 O O . ASP A 1 113 ? -9.511 -4.863 19.586 1.00 95.25 113 ASP A O 1
ATOM 883 N N . ASP A 1 114 ? -8.939 -5.402 17.475 1.00 97.44 114 ASP A N 1
ATOM 884 C CA . ASP A 1 114 ? -7.633 -5.977 17.777 1.00 97.44 114 ASP A CA 1
ATOM 885 C C . ASP A 1 114 ? -6.520 -5.345 16.913 1.00 97.44 114 ASP A C 1
ATOM 887 O O . ASP A 1 114 ? -6.254 -5.792 15.788 1.00 97.44 114 ASP A O 1
ATOM 891 N N . PRO A 1 115 ? -5.811 -4.325 17.438 1.00 97.50 115 PRO A N 1
ATOM 892 C CA . PRO A 1 115 ? -4.692 -3.695 16.744 1.00 97.50 115 PRO A CA 1
ATOM 893 C C . PRO A 1 115 ? -3.534 -4.649 16.423 1.00 97.50 115 PRO A C 1
ATOM 895 O O . PRO A 1 115 ? -2.700 -4.312 15.577 1.00 97.50 115 PRO A O 1
ATOM 898 N N . GLU A 1 116 ? -3.453 -5.827 17.055 1.00 97.69 116 GLU A N 1
ATOM 899 C CA . GLU A 1 116 ? -2.397 -6.812 16.792 1.00 97.69 116 GLU A CA 1
ATOM 900 C C . GLU A 1 116 ? -2.548 -7.527 15.441 1.00 97.69 116 GLU A C 1
ATOM 902 O O . GLU A 1 116 ? -1.588 -8.140 14.959 1.00 97.69 116 GLU A O 1
ATOM 907 N N . LEU A 1 117 ? -3.708 -7.394 14.789 1.00 97.81 117 LEU A N 1
ATOM 908 C CA . LEU A 1 117 ? -3.954 -7.883 13.428 1.00 97.81 117 LEU A CA 1
ATOM 909 C C . LEU A 1 117 ? -3.346 -6.976 12.348 1.00 97.81 117 LEU A C 1
ATOM 911 O O . LEU A 1 117 ? -3.097 -7.422 11.223 1.00 97.81 117 LEU A O 1
ATOM 915 N N . THR A 1 118 ? -3.058 -5.716 12.683 1.00 98.31 118 THR A N 1
ATOM 916 C CA . THR A 1 118 ? -2.487 -4.750 11.737 1.00 98.31 118 THR A CA 1
ATOM 917 C C . THR A 1 118 ? -1.087 -5.159 11.277 1.00 98.31 118 THR A C 1
ATOM 919 O O . THR A 1 118 ? -0.319 -5.808 11.995 1.00 98.31 118 THR A O 1
ATOM 922 N N . PHE A 1 119 ? -0.706 -4.727 10.072 1.00 98.31 119 PHE A N 1
ATOM 923 C CA . PHE A 1 119 ? 0.619 -5.030 9.529 1.00 98.31 119 PHE A CA 1
ATOM 924 C C . PHE A 1 119 ? 1.745 -4.504 10.414 1.00 98.31 119 PHE A C 1
ATOM 926 O O . PHE A 1 119 ? 2.724 -5.217 10.624 1.00 98.31 119 PHE A O 1
ATOM 933 N N . SER A 1 120 ? 1.589 -3.304 10.982 1.00 98.31 120 SER A N 1
ATOM 934 C CA . SER A 1 120 ? 2.605 -2.698 11.843 1.00 98.31 120 SER A CA 1
ATOM 935 C C . SER A 1 120 ? 2.807 -3.475 13.147 1.00 98.31 120 SER A C 1
ATOM 937 O O . SER A 1 120 ? 3.945 -3.617 13.581 1.00 98.31 120 SER A O 1
ATOM 939 N N . ALA A 1 121 ? 1.759 -4.051 13.747 1.00 98.12 121 ALA A N 1
ATOM 940 C CA . ALA A 1 121 ? 1.909 -4.922 14.916 1.00 98.12 121 ALA A CA 1
ATOM 941 C C . ALA A 1 121 ? 2.597 -6.251 14.573 1.00 98.12 121 ALA A C 1
ATOM 943 O O . ALA A 1 121 ? 3.506 -6.705 15.271 1.00 98.12 121 ALA A O 1
ATOM 944 N N . ARG A 1 122 ? 2.178 -6.877 13.468 1.00 98.00 122 ARG A N 1
ATOM 945 C CA . ARG A 1 122 ? 2.738 -8.148 12.991 1.00 98.00 122 ARG A CA 1
ATOM 946 C C . ARG A 1 122 ? 4.219 -8.019 12.641 1.00 98.00 122 ARG A C 1
ATOM 948 O O . ARG A 1 122 ? 5.016 -8.845 13.075 1.00 98.00 122 ARG A O 1
ATOM 955 N N . ILE A 1 123 ? 4.598 -6.976 11.900 1.00 98.06 123 ILE A N 1
ATOM 956 C CA . ILE A 1 123 ? 5.991 -6.785 11.487 1.00 98.06 123 ILE A CA 1
ATOM 957 C C . ILE A 1 123 ? 6.870 -6.314 12.646 1.00 98.06 123 ILE A C 1
ATOM 959 O O . ILE A 1 123 ? 8.020 -6.733 12.737 1.00 98.06 123 ILE A O 1
ATOM 963 N N . LEU A 1 124 ? 6.330 -5.517 13.579 1.00 98.25 124 LEU A N 1
ATOM 964 C CA . LEU A 1 124 ? 7.078 -5.088 14.757 1.00 98.25 124 LEU A CA 1
ATOM 965 C C . LEU A 1 124 ? 7.477 -6.277 15.639 1.00 98.25 124 LEU A C 1
ATOM 967 O O . LEU A 1 124 ? 8.600 -6.288 16.127 1.00 98.25 124 LEU A O 1
ATOM 971 N N . ARG A 1 125 ? 6.612 -7.290 15.805 1.00 97.75 125 ARG A N 1
ATOM 972 C CA . ARG A 1 125 ? 6.982 -8.539 16.502 1.00 97.75 125 ARG A CA 1
ATOM 973 C C . ARG A 1 125 ? 8.208 -9.195 15.873 1.00 97.75 125 ARG A C 1
ATOM 975 O O . ARG A 1 125 ? 9.194 -9.415 16.566 1.00 97.75 125 ARG A O 1
ATOM 982 N N . SER A 1 126 ? 8.179 -9.391 14.555 1.00 96.38 126 SER A N 1
ATOM 983 C CA . SER A 1 126 ? 9.313 -9.942 13.801 1.00 96.38 126 SER A CA 1
ATOM 984 C C . SER A 1 126 ? 10.586 -9.110 14.000 1.00 96.38 126 SER A C 1
ATOM 986 O O . SER A 1 126 ? 11.657 -9.647 14.269 1.00 96.38 126 SER A O 1
ATOM 988 N N . MET A 1 127 ? 10.470 -7.780 13.938 1.00 98.06 127 MET A N 1
ATOM 989 C CA . MET A 1 127 ? 11.605 -6.869 14.107 1.00 98.06 127 MET A CA 1
ATOM 990 C C . MET A 1 127 ? 12.150 -6.830 15.540 1.00 98.06 127 MET A C 1
ATOM 992 O O . MET A 1 127 ? 13.341 -6.587 15.714 1.00 98.06 127 MET A O 1
ATOM 996 N N . ILE A 1 128 ? 11.319 -7.047 16.563 1.00 97.94 128 ILE A N 1
ATOM 997 C CA . ILE A 1 128 ? 11.767 -7.169 17.959 1.00 97.94 128 ILE A CA 1
ATOM 998 C C . ILE A 1 128 ? 12.553 -8.471 18.154 1.00 97.94 128 ILE A C 1
ATOM 1000 O O . ILE A 1 128 ? 13.566 -8.468 18.848 1.00 97.94 128 ILE A O 1
ATOM 1004 N N . GLU A 1 129 ? 12.098 -9.564 17.542 1.00 96.25 129 GLU A N 1
ATOM 1005 C CA . GLU A 1 129 ? 12.699 -10.893 17.690 1.00 96.25 129 GLU A CA 1
ATOM 1006 C C . GLU A 1 129 ? 13.999 -11.048 16.884 1.00 96.25 129 GLU A C 1
ATOM 1008 O O . GLU A 1 129 ? 14.996 -11.548 17.405 1.00 96.25 129 GLU A O 1
ATOM 1013 N N . GLU A 1 130 ? 14.019 -10.589 15.631 1.00 94.81 130 GLU A N 1
ATOM 1014 C CA . GLU A 1 130 ? 15.114 -10.848 14.683 1.00 94.81 130 GLU A CA 1
ATOM 1015 C C . GLU A 1 130 ? 15.907 -9.589 14.289 1.00 94.81 130 GLU A C 1
ATOM 1017 O O . GLU A 1 130 ? 16.916 -9.665 13.581 1.00 94.81 130 GLU A O 1
ATOM 1022 N N . GLY A 1 131 ? 15.453 -8.407 14.712 1.00 97.44 131 GLY A N 1
ATOM 1023 C CA . GLY A 1 131 ? 15.937 -7.132 14.191 1.00 97.44 131 GLY A CA 1
ATOM 1024 C C . GLY A 1 131 ? 15.452 -6.853 12.763 1.00 97.44 131 GLY A C 1
ATOM 1025 O O . GLY A 1 131 ? 15.065 -7.746 12.010 1.00 97.44 131 GLY A O 1
ATOM 1026 N N . ILE A 1 132 ? 15.531 -5.586 12.343 1.00 97.44 132 ILE A N 1
ATOM 1027 C CA . ILE A 1 132 ? 15.116 -5.162 10.991 1.00 97.44 132 ILE A CA 1
ATOM 1028 C C . ILE A 1 132 ? 15.896 -5.921 9.906 1.00 97.44 132 ILE A C 1
ATOM 1030 O O . ILE A 1 132 ? 15.310 -6.408 8.941 1.00 97.44 132 ILE A O 1
ATOM 1034 N N . GLY A 1 133 ? 17.217 -6.048 10.071 1.00 97.56 133 GLY A N 1
ATOM 1035 C CA . GLY A 1 133 ? 18.071 -6.747 9.108 1.00 97.56 133 GLY A CA 1
ATOM 1036 C C . GLY A 1 133 ? 17.786 -8.249 9.025 1.00 97.56 133 GLY A C 1
ATOM 1037 O O . GLY A 1 133 ? 17.798 -8.799 7.925 1.00 97.56 133 GLY A O 1
ATOM 1038 N N . GLY A 1 134 ? 17.503 -8.899 10.161 1.00 98.00 134 GLY A N 1
ATOM 1039 C CA . GLY A 1 134 ? 17.163 -10.323 10.216 1.00 98.00 134 GLY A CA 1
ATOM 1040 C C . GLY A 1 134 ? 15.837 -10.608 9.521 1.00 98.00 134 GLY A C 1
ATOM 1041 O O . GLY A 1 134 ? 15.815 -11.356 8.544 1.00 98.00 134 GLY A O 1
ATOM 1042 N N . THR A 1 135 ? 14.782 -9.895 9.928 1.00 98.12 135 THR A N 1
ATOM 1043 C CA . THR A 1 135 ? 13.454 -9.983 9.300 1.00 98.12 135 THR A CA 1
ATOM 1044 C C . THR A 1 135 ? 13.524 -9.715 7.796 1.00 98.12 135 THR A C 1
ATOM 1046 O O . THR A 1 135 ? 13.001 -10.488 6.994 1.00 98.12 135 THR A O 1
ATOM 1049 N N . GLY A 1 136 ? 14.208 -8.640 7.386 1.00 98.12 136 GLY A N 1
ATOM 1050 C CA . GLY A 1 136 ? 14.327 -8.272 5.975 1.00 98.12 136 GLY A CA 1
ATOM 1051 C C . GLY A 1 136 ? 15.043 -9.334 5.142 1.00 98.12 136 GLY A C 1
ATOM 1052 O O . GLY A 1 136 ? 14.577 -9.682 4.059 1.00 98.12 136 GLY A O 1
ATOM 1053 N N . ARG A 1 137 ? 16.143 -9.898 5.654 1.00 98.31 137 ARG A N 1
ATOM 1054 C CA . ARG A 1 137 ? 16.882 -10.963 4.966 1.00 98.31 137 ARG A CA 1
ATOM 1055 C C . ARG A 1 137 ? 16.061 -12.245 4.851 1.00 98.31 137 ARG A C 1
ATOM 1057 O O . ARG A 1 137 ? 16.027 -12.832 3.774 1.00 98.31 137 ARG A O 1
ATOM 1064 N N . ALA A 1 138 ? 15.381 -12.649 5.924 1.00 98.00 138 ALA A N 1
ATOM 1065 C CA . ALA A 1 138 ? 14.558 -13.854 5.931 1.00 98.00 138 ALA A CA 1
ATOM 1066 C C . ALA A 1 138 ? 13.416 -13.766 4.903 1.00 98.00 138 ALA A C 1
ATOM 1068 O O . ALA A 1 138 ? 13.210 -14.692 4.115 1.00 98.00 138 ALA A O 1
ATOM 1069 N N . LEU A 1 139 ? 12.715 -12.627 4.859 1.00 98.19 139 LEU A N 1
ATOM 1070 C CA . LEU A 1 139 ? 11.667 -12.370 3.868 1.00 98.19 139 LEU A CA 1
ATOM 1071 C C . LEU A 1 139 ? 12.225 -12.322 2.441 1.00 98.19 139 LEU A C 1
ATOM 1073 O O . LEU A 1 139 ? 11.652 -12.938 1.544 1.00 98.19 139 LEU A O 1
ATOM 1077 N N . ALA A 1 140 ? 13.356 -11.645 2.226 1.00 98.38 140 ALA A N 1
ATOM 1078 C CA . ALA A 1 140 ? 13.980 -11.544 0.909 1.00 98.38 140 ALA A CA 1
ATOM 1079 C C . ALA A 1 140 ? 14.407 -12.913 0.358 1.00 98.38 140 ALA A C 1
ATOM 1081 O O . ALA A 1 140 ? 14.118 -13.220 -0.798 1.00 98.38 140 ALA A O 1
ATOM 1082 N N . ASP A 1 141 ? 15.052 -13.752 1.174 1.00 98.38 141 ASP A N 1
ATOM 1083 C CA . ASP A 1 141 ? 15.484 -15.092 0.760 1.00 98.38 141 ASP A CA 1
ATOM 1084 C C . ASP A 1 141 ? 14.276 -15.994 0.441 1.00 98.38 141 ASP A C 1
ATOM 1086 O O . ASP A 1 141 ? 14.276 -16.709 -0.570 1.00 98.38 141 ASP A O 1
ATOM 1090 N N . ARG A 1 142 ? 13.207 -15.905 1.247 1.00 98.31 142 ARG A N 1
ATOM 1091 C CA . ARG A 1 142 ? 11.943 -16.613 0.998 1.00 98.31 142 ARG A CA 1
ATOM 1092 C C . ARG A 1 142 ? 11.310 -16.188 -0.327 1.00 98.31 142 ARG A C 1
ATOM 1094 O O . ARG A 1 142 ? 11.045 -17.042 -1.171 1.00 98.31 142 ARG A O 1
ATOM 1101 N N . TYR A 1 143 ? 11.078 -14.891 -0.522 1.00 98.62 143 TYR A N 1
ATOM 1102 C CA . TYR A 1 143 ? 10.392 -14.389 -1.715 1.00 98.62 143 TYR A CA 1
ATOM 1103 C C . TYR A 1 143 ? 11.232 -14.542 -2.979 1.00 98.62 143 TYR A C 1
ATOM 1105 O O . TYR A 1 143 ? 10.688 -14.866 -4.028 1.00 98.62 143 TYR A O 1
ATOM 1113 N N . ARG A 1 144 ? 12.562 -14.422 -2.887 1.00 98.62 144 ARG A N 1
ATOM 1114 C CA . ARG A 1 144 ? 13.463 -14.757 -3.997 1.00 98.62 144 ARG A CA 1
ATOM 1115 C C . ARG A 1 144 ? 13.283 -16.200 -4.454 1.00 98.62 144 ARG A C 1
ATOM 1117 O O . ARG A 1 144 ? 13.328 -16.456 -5.652 1.00 98.62 144 ARG A O 1
ATOM 1124 N N . THR A 1 145 ? 13.178 -17.136 -3.515 1.00 98.44 145 THR A N 1
ATOM 1125 C CA . THR A 1 145 ? 13.024 -18.559 -3.844 1.00 98.44 145 THR A CA 1
ATOM 1126 C C . THR A 1 145 ? 11.681 -18.788 -4.523 1.00 98.44 145 THR A C 1
ATOM 1128 O O . THR A 1 145 ? 11.652 -19.280 -5.644 1.00 98.44 145 THR A O 1
ATOM 1131 N N . GLN A 1 146 ? 10.603 -18.301 -3.905 1.00 98.19 146 GLN A N 1
ATOM 1132 C CA . GLN A 1 146 ? 9.247 -18.384 -4.443 1.00 98.19 146 GLN A CA 1
ATOM 1133 C C . GLN A 1 146 ? 9.150 -17.823 -5.876 1.00 98.19 146 GLN A C 1
ATOM 1135 O O . GLN A 1 146 ? 8.774 -18.540 -6.797 1.00 98.19 146 GLN A O 1
ATOM 1140 N N . LEU A 1 147 ? 9.575 -16.574 -6.091 1.00 98.31 147 LEU A N 1
ATOM 1141 C CA . LEU A 1 147 ? 9.441 -15.888 -7.383 1.00 98.31 147 LEU A CA 1
ATOM 1142 C C . LEU A 1 147 ? 10.315 -16.478 -8.501 1.00 98.31 147 LEU A C 1
ATOM 1144 O O . LEU A 1 147 ? 10.089 -16.191 -9.670 1.00 98.31 147 LEU A O 1
ATOM 1148 N N . ARG A 1 148 ? 11.347 -17.264 -8.167 1.00 98.00 148 ARG A N 1
ATOM 1149 C CA . ARG A 1 148 ? 12.172 -17.963 -9.169 1.00 98.00 148 ARG A CA 1
ATOM 1150 C C . ARG A 1 148 ? 11.573 -19.291 -9.611 1.00 98.00 148 ARG A C 1
ATOM 1152 O O . ARG A 1 148 ? 11.960 -19.788 -10.664 1.00 98.00 148 ARG A O 1
ATOM 1159 N N . GLU A 1 149 ? 10.730 -19.888 -8.778 1.00 97.88 149 GLU A N 1
ATOM 1160 C CA . GLU A 1 149 ? 10.131 -21.201 -9.019 1.00 97.88 149 GLU A CA 1
ATOM 1161 C C . GLU A 1 149 ? 8.732 -21.090 -9.639 1.00 97.88 149 GLU A C 1
ATOM 1163 O O . GLU A 1 149 ? 8.293 -22.016 -10.319 1.00 97.88 149 GLU A O 1
ATOM 1168 N N . GLU A 1 150 ? 8.047 -19.961 -9.447 1.00 97.75 150 GLU A N 1
ATOM 1169 C CA . GLU A 1 150 ? 6.748 -19.682 -10.060 1.00 97.75 150 GLU A CA 1
ATOM 1170 C C . GLU A 1 150 ? 6.877 -19.468 -11.586 1.00 97.75 150 GLU A C 1
ATOM 1172 O O . GLU A 1 150 ? 7.682 -18.644 -12.033 1.00 97.75 150 GLU A O 1
ATOM 1177 N N . PRO A 1 151 ? 6.105 -20.198 -12.417 1.00 97.94 151 PRO A N 1
ATOM 1178 C CA . PRO A 1 151 ? 6.089 -19.981 -13.859 1.00 97.94 151 PRO A CA 1
ATOM 1179 C C . PRO A 1 151 ? 5.375 -18.670 -14.208 1.00 97.94 151 PRO A C 1
ATOM 1181 O O . PRO A 1 151 ? 4.467 -18.233 -13.505 1.00 97.94 151 PRO A O 1
ATOM 1184 N N . LEU A 1 152 ? 5.742 -18.065 -15.338 1.00 98.25 152 LEU A N 1
ATOM 1185 C CA . LEU A 1 152 ? 5.050 -16.876 -15.829 1.00 98.25 152 LEU A CA 1
ATOM 1186 C C . LEU A 1 152 ? 3.629 -17.220 -16.311 1.00 98.25 152 LEU A C 1
ATOM 1188 O O . LEU A 1 152 ? 3.433 -18.206 -17.021 1.00 98.25 152 LEU A O 1
ATOM 1192 N N . GLU A 1 153 ? 2.651 -16.383 -15.952 1.00 98.25 153 GLU A N 1
ATOM 1193 C CA . GLU A 1 153 ? 1.231 -16.623 -16.262 1.00 98.25 153 GLU A CA 1
ATOM 1194 C C . GLU A 1 153 ? 0.679 -15.762 -17.409 1.00 98.25 153 GLU A C 1
ATOM 1196 O O . GLU A 1 153 ? -0.157 -16.228 -18.180 1.00 98.25 153 GLU A O 1
ATOM 1201 N N . ILE A 1 154 ? 1.117 -14.500 -17.514 1.00 98.25 154 ILE A N 1
ATOM 1202 C CA . ILE A 1 154 ? 0.594 -13.529 -18.495 1.00 98.25 154 ILE A CA 1
ATOM 1203 C C . ILE A 1 154 ? 1.657 -13.166 -19.533 1.00 98.25 154 ILE A C 1
ATOM 1205 O O . ILE A 1 154 ? 1.406 -13.271 -20.729 1.00 98.25 154 ILE A O 1
ATOM 1209 N N . LEU A 1 155 ? 2.826 -12.713 -19.073 1.00 98.19 155 LEU A N 1
ATOM 1210 C CA . LEU A 1 155 ? 3.958 -12.369 -19.935 1.00 98.19 155 LEU A CA 1
ATOM 1211 C C . LEU A 1 155 ? 4.821 -13.602 -20.186 1.00 98.19 155 LEU A C 1
ATOM 1213 O O . LEU A 1 155 ? 4.955 -14.451 -19.314 1.00 98.19 155 LEU A O 1
ATOM 1217 N N . SER A 1 156 ? 5.451 -13.675 -21.348 1.00 98.38 156 SER A N 1
ATOM 1218 C CA . SER A 1 156 ? 6.465 -14.674 -21.676 1.00 98.38 156 SER A CA 1
ATOM 1219 C C . SER A 1 156 ? 7.879 -14.098 -21.559 1.00 98.38 156 SER A C 1
ATOM 1221 O O . SER A 1 156 ? 8.071 -12.885 -21.469 1.00 98.38 156 SER A O 1
ATOM 1223 N N . GLU A 1 157 ? 8.897 -14.962 -21.585 1.00 98.12 157 GLU A N 1
ATOM 1224 C CA . GLU A 1 157 ? 10.297 -14.520 -21.649 1.00 98.12 157 GLU A CA 1
ATOM 1225 C C . GLU A 1 157 ? 10.575 -13.686 -22.914 1.00 98.12 157 GLU A C 1
ATOM 1227 O O . GLU A 1 157 ? 11.276 -12.674 -22.846 1.00 98.12 157 GLU A O 1
ATOM 1232 N N . ASP A 1 158 ? 9.952 -14.046 -24.041 1.00 98.56 158 ASP A N 1
ATOM 1233 C CA . ASP A 1 158 ? 10.073 -13.312 -25.303 1.00 98.56 158 ASP A CA 1
ATOM 1234 C C . ASP A 1 158 ? 9.513 -11.885 -25.196 1.00 98.56 158 ASP A C 1
ATOM 1236 O O . ASP A 1 158 ? 10.115 -10.957 -25.741 1.00 98.56 158 ASP A O 1
ATOM 1240 N N . ASP A 1 159 ? 8.428 -11.673 -24.439 1.00 98.62 159 ASP A N 1
ATOM 1241 C CA . ASP A 1 159 ? 7.880 -10.330 -24.195 1.00 98.62 159 ASP A CA 1
ATOM 1242 C C . ASP A 1 159 ? 8.882 -9.448 -23.433 1.00 98.62 159 ASP A C 1
ATOM 1244 O O . ASP A 1 159 ? 9.093 -8.284 -23.787 1.00 98.62 159 ASP A O 1
ATOM 1248 N N . PHE A 1 160 ? 9.559 -10.003 -22.419 1.00 98.69 160 PHE A N 1
ATOM 1249 C CA . PHE A 1 160 ? 10.606 -9.287 -21.681 1.00 98.69 160 PHE A CA 1
ATOM 1250 C C . PHE A 1 160 ? 11.820 -8.971 -22.561 1.00 98.69 160 PHE A C 1
ATOM 1252 O O . PHE 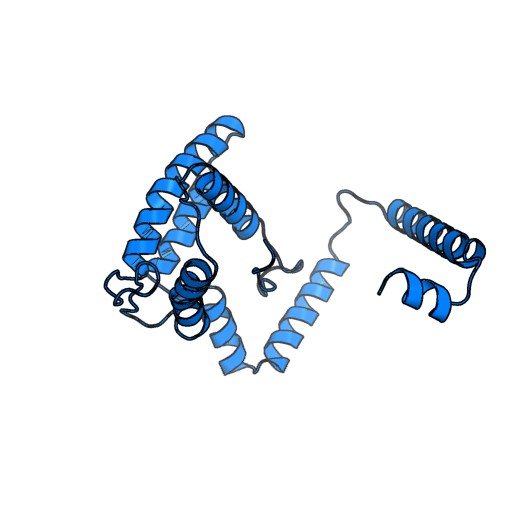A 1 160 ? 12.379 -7.876 -22.465 1.00 98.69 160 PHE A O 1
ATOM 1259 N N . ILE A 1 161 ? 12.235 -9.902 -23.424 1.00 98.75 161 ILE A N 1
ATOM 1260 C CA . ILE A 1 161 ? 13.347 -9.695 -24.361 1.00 98.75 161 ILE A CA 1
ATOM 1261 C C . ILE A 1 161 ? 12.997 -8.600 -25.375 1.00 98.75 161 ILE A C 1
ATOM 1263 O O . ILE A 1 161 ? 13.802 -7.693 -25.603 1.00 98.75 161 ILE A O 1
ATOM 1267 N N . ALA A 1 162 ? 11.791 -8.646 -25.942 1.00 98.75 162 ALA A N 1
ATOM 1268 C CA . ALA A 1 162 ? 11.319 -7.648 -26.891 1.00 98.75 162 ALA A CA 1
ATOM 1269 C C . ALA A 1 162 ? 11.260 -6.250 -26.254 1.00 98.75 162 ALA A C 1
ATOM 1271 O O . ALA A 1 162 ? 11.752 -5.283 -26.841 1.00 98.75 162 ALA A O 1
ATOM 1272 N N . GLU A 1 163 ? 10.728 -6.135 -25.034 1.00 98.75 163 GLU A N 1
ATOM 1273 C CA . GLU A 1 163 ? 10.639 -4.849 -24.338 1.00 98.75 163 GLU A CA 1
ATOM 1274 C C . GLU A 1 163 ? 12.010 -4.332 -23.869 1.00 98.75 163 GLU A C 1
ATOM 1276 O O . GLU A 1 163 ? 12.266 -3.123 -23.901 1.00 98.75 163 GLU A O 1
ATOM 1281 N N . ARG A 1 164 ? 12.951 -5.221 -23.525 1.00 98.69 164 ARG A N 1
ATOM 1282 C CA . ARG A 1 164 ? 14.356 -4.847 -23.291 1.00 98.69 164 ARG A CA 1
ATOM 1283 C C . ARG A 1 164 ? 14.954 -4.184 -24.533 1.00 98.69 164 ARG A C 1
ATOM 1285 O O . ARG A 1 164 ? 15.523 -3.099 -24.436 1.00 98.69 164 ARG A O 1
ATOM 1292 N N . ASP A 1 165 ? 14.824 -4.807 -25.699 1.00 98.69 165 ASP A N 1
ATOM 1293 C CA . ASP A 1 165 ? 15.436 -4.290 -26.928 1.00 98.69 165 ASP A CA 1
ATOM 1294 C C . ASP A 1 165 ? 14.759 -2.993 -27.393 1.00 98.69 165 ASP A C 1
ATOM 1296 O O . ASP A 1 165 ? 15.433 -2.027 -27.769 1.00 98.69 165 ASP A O 1
ATOM 1300 N N . ALA A 1 166 ? 13.429 -2.931 -27.289 1.00 98.75 166 ALA A N 1
ATOM 1301 C CA . ALA A 1 166 ? 12.660 -1.739 -27.616 1.00 98.75 166 ALA A CA 1
ATOM 1302 C C . ALA A 1 166 ? 12.984 -0.562 -26.679 1.00 98.75 166 ALA A C 1
ATOM 1304 O O . ALA A 1 166 ? 13.153 0.564 -27.153 1.00 98.75 166 ALA A O 1
ATOM 1305 N N . SER A 1 167 ? 13.111 -0.792 -25.367 1.00 98.69 167 SER A N 1
ATOM 1306 C CA . SER A 1 167 ? 13.441 0.265 -24.400 1.00 98.69 167 SER A CA 1
ATOM 1307 C C . SER A 1 167 ? 14.841 0.843 -24.619 1.00 98.69 167 SER A C 1
ATOM 1309 O O . SER A 1 167 ? 14.990 2.067 -24.634 1.00 98.69 167 SER A O 1
ATOM 1311 N N . VAL A 1 168 ? 15.838 0.003 -24.915 1.00 98.69 168 VAL A N 1
ATOM 1312 C CA . VAL A 1 168 ? 17.196 0.452 -25.273 1.00 98.69 168 VAL A CA 1
ATOM 1313 C C . VAL A 1 168 ? 17.200 1.251 -26.579 1.00 98.69 168 VAL A C 1
ATOM 1315 O O . VAL A 1 168 ? 17.890 2.266 -26.683 1.00 98.69 168 VAL A O 1
ATOM 1318 N N . ALA A 1 169 ? 16.427 0.833 -27.586 1.00 98.62 169 ALA A N 1
ATOM 1319 C CA . ALA A 1 169 ? 16.306 1.588 -28.832 1.00 98.62 169 ALA A CA 1
ATOM 1320 C C . ALA A 1 169 ? 15.662 2.968 -28.609 1.00 98.62 169 ALA A C 1
ATOM 1322 O O . ALA A 1 169 ? 16.138 3.961 -29.163 1.00 98.62 169 ALA A O 1
ATOM 1323 N N . ARG A 1 170 ? 14.619 3.048 -27.769 1.00 98.50 170 ARG A N 1
ATOM 1324 C CA . ARG A 1 170 ? 13.987 4.323 -27.390 1.00 98.50 170 ARG A CA 1
ATOM 1325 C C . ARG A 1 170 ? 14.962 5.238 -26.652 1.00 98.50 170 ARG A C 1
ATOM 1327 O O . ARG A 1 170 ? 15.024 6.413 -26.992 1.00 98.50 170 ARG A O 1
ATOM 1334 N N . GLN A 1 171 ? 15.751 4.704 -25.717 1.00 98.50 171 GLN A N 1
ATOM 1335 C CA . GLN A 1 171 ? 16.783 5.473 -25.017 1.00 98.50 171 GLN A CA 1
ATOM 1336 C C . GLN A 1 171 ? 17.802 6.069 -26.000 1.00 98.50 171 GLN A C 1
ATOM 1338 O O . GLN A 1 171 ? 17.985 7.281 -26.017 1.00 98.50 171 GLN A O 1
ATOM 1343 N N . LYS A 1 172 ? 18.392 5.251 -26.883 1.00 98.12 172 LYS A N 1
ATOM 1344 C CA . LYS A 1 172 ? 19.369 5.720 -27.887 1.00 98.12 172 LYS A CA 1
ATOM 1345 C C . LYS A 1 172 ? 18.805 6.787 -28.817 1.00 98.12 172 LYS A C 1
ATOM 1347 O O . LYS A 1 172 ? 19.533 7.669 -29.257 1.00 98.12 172 LYS A O 1
ATOM 1352 N N . LYS A 1 173 ? 17.521 6.675 -29.161 1.00 97.94 173 LYS A N 1
ATOM 1353 C CA . LYS A 1 173 ? 16.843 7.670 -29.987 1.00 97.94 173 LYS A CA 1
ATOM 1354 C C . LYS A 1 173 ? 16.776 9.017 -29.267 1.00 97.94 173 LYS A C 1
ATOM 1356 O O . LYS A 1 173 ? 17.148 10.010 -29.872 1.00 97.94 173 LYS A O 1
ATOM 1361 N N . VAL A 1 174 ? 16.368 9.032 -27.995 1.00 96.38 174 VAL A N 1
ATOM 1362 C CA . VAL A 1 174 ? 16.350 10.257 -27.177 1.00 96.38 174 VAL A CA 1
ATOM 1363 C C . VAL A 1 174 ? 17.755 10.854 -27.074 1.00 96.38 174 VAL A C 1
ATOM 1365 O O . VAL A 1 174 ? 17.941 12.015 -27.410 1.00 96.38 174 VAL A O 1
ATOM 1368 N N . GLU A 1 175 ? 18.756 10.039 -26.731 1.00 96.25 175 GLU A N 1
ATOM 1369 C CA . GLU A 1 175 ? 20.155 10.483 -26.611 1.00 96.25 175 GLU A CA 1
ATOM 1370 C C . GLU A 1 175 ? 20.730 11.050 -27.926 1.00 96.25 175 GLU A C 1
ATOM 1372 O O . GLU A 1 175 ? 21.596 11.919 -27.898 1.00 96.25 175 GLU A O 1
ATOM 1377 N N . ALA A 1 176 ? 20.275 10.565 -29.087 1.00 96.00 176 ALA A N 1
ATOM 1378 C CA . ALA A 1 176 ? 20.704 11.062 -30.397 1.00 96.00 176 ALA A CA 1
ATOM 1379 C C . ALA A 1 176 ? 19.927 12.304 -30.870 1.00 96.00 176 ALA A C 1
ATOM 1381 O O . ALA A 1 176 ? 20.414 13.036 -31.734 1.00 96.00 176 ALA A O 1
ATOM 1382 N N . GLU A 1 177 ? 18.714 12.511 -30.356 1.00 95.88 177 GLU A N 1
ATOM 1383 C CA . GLU A 1 177 ? 17.855 13.660 -30.664 1.00 95.88 177 GLU A CA 1
ATOM 1384 C C . GLU A 1 177 ? 18.160 14.879 -29.776 1.00 95.88 177 GLU A C 1
ATOM 1386 O O . GLU A 1 177 ? 17.745 15.990 -30.116 1.00 95.88 177 GLU A O 1
ATOM 1391 N N . ASP A 1 178 ? 18.918 14.702 -28.688 1.00 92.00 178 ASP A N 1
ATOM 1392 C CA . ASP A 1 178 ? 19.389 15.796 -27.840 1.00 92.00 178 ASP A CA 1
ATOM 1393 C C . ASP A 1 178 ? 20.265 16.775 -28.640 1.00 92.00 178 ASP A C 1
ATOM 1395 O O . ASP A 1 178 ? 21.386 16.486 -29.061 1.00 92.00 178 ASP A O 1
ATOM 1399 N N . SER A 1 179 ? 19.729 17.976 -28.860 1.00 90.56 179 SER A N 1
ATOM 1400 C CA . SER A 1 179 ? 20.363 19.018 -29.673 1.00 90.56 179 SER A CA 1
ATOM 1401 C C . SER A 1 179 ? 21.151 20.049 -28.862 1.00 90.56 179 SER A C 1
ATOM 1403 O O . SER A 1 179 ? 21.826 20.902 -29.437 1.00 90.56 179 SER A O 1
ATOM 1405 N N . GLU A 1 180 ? 21.021 20.029 -27.537 1.00 92.81 180 GLU A N 1
ATOM 1406 C CA . GLU A 1 180 ? 21.632 20.994 -26.624 1.00 92.81 180 GLU A CA 1
ATOM 1407 C C . GLU A 1 180 ? 22.298 20.276 -25.440 1.00 92.81 180 GLU A C 1
ATOM 1409 O O . GLU A 1 180 ? 21.869 19.182 -25.074 1.00 92.81 180 GLU A O 1
ATOM 1414 N N . PRO A 1 181 ? 23.356 20.851 -24.837 1.00 95.38 181 PRO A N 1
ATOM 1415 C CA . PRO A 1 181 ? 23.960 20.272 -23.644 1.00 95.38 181 PRO A CA 1
ATOM 1416 C C . PRO A 1 181 ? 22.968 20.286 -22.475 1.00 95.38 181 PRO A C 1
ATOM 1418 O O . PRO A 1 181 ? 22.105 21.164 -22.379 1.00 95.38 181 PRO A O 1
ATOM 1421 N N . PHE A 1 182 ? 23.131 19.337 -21.554 1.00 95.56 182 PHE A N 1
ATOM 1422 C CA . PHE A 1 182 ? 22.236 19.156 -20.412 1.00 95.56 182 PHE A CA 1
ATOM 1423 C C . PHE A 1 182 ? 22.053 20.439 -19.584 1.00 95.56 182 PHE A C 1
ATOM 1425 O O . PHE A 1 182 ? 20.948 20.728 -19.135 1.00 95.56 182 PHE A O 1
ATOM 1432 N N . GLU A 1 183 ? 23.098 21.252 -19.427 1.00 96.75 183 GLU A N 1
ATOM 1433 C CA . GLU A 1 183 ? 23.038 22.520 -18.696 1.00 96.75 183 GLU A CA 1
ATOM 1434 C C . GLU A 1 183 ? 22.068 23.526 -19.334 1.00 96.75 183 GLU A C 1
ATOM 1436 O O . GLU A 1 183 ? 21.365 24.241 -18.619 1.00 96.75 183 GLU A O 1
ATOM 1441 N N . ALA A 1 184 ? 22.004 23.574 -20.670 1.00 94.50 184 ALA A N 1
ATOM 1442 C CA . ALA A 1 184 ? 21.087 24.453 -21.397 1.00 94.50 184 ALA A CA 1
ATOM 1443 C C . ALA A 1 184 ? 19.638 23.959 -21.286 1.00 94.50 184 ALA A C 1
ATOM 1445 O O . ALA A 1 184 ? 18.731 24.753 -21.024 1.00 94.50 184 ALA A O 1
ATOM 1446 N N . LEU A 1 185 ? 19.439 22.641 -21.394 1.00 94.50 185 LEU A N 1
ATOM 1447 C CA . LEU A 1 185 ? 18.141 22.012 -21.168 1.00 94.50 185 LEU A CA 1
ATOM 1448 C C . LEU A 1 185 ? 17.636 22.298 -19.746 1.00 94.50 185 LEU A C 1
ATOM 1450 O O . LEU A 1 185 ? 16.493 22.718 -19.568 1.00 94.50 185 LEU A O 1
ATOM 1454 N N . LEU A 1 186 ? 18.496 22.131 -18.737 1.00 96.19 186 LEU A N 1
ATOM 1455 C CA . LEU A 1 186 ? 18.160 22.388 -17.340 1.00 96.19 186 LEU A CA 1
ATOM 1456 C C . LEU A 1 186 ? 17.777 23.854 -17.116 1.00 96.19 186 LEU A C 1
ATOM 1458 O O . LEU A 1 186 ? 16.761 24.115 -16.486 1.00 96.19 186 LEU A O 1
ATOM 1462 N N . ALA A 1 187 ? 18.524 24.808 -17.678 1.00 95.44 187 ALA A N 1
ATOM 1463 C CA . ALA A 1 187 ? 18.208 26.233 -17.553 1.00 95.44 187 ALA A CA 1
ATOM 1464 C C . ALA A 1 187 ? 16.842 26.621 -18.154 1.00 95.44 187 ALA A C 1
ATOM 1466 O O . ALA A 1 187 ? 16.274 27.639 -17.766 1.00 95.44 187 ALA A O 1
ATOM 1467 N N . ARG A 1 188 ? 16.315 25.836 -19.102 1.00 94.56 188 ARG A N 1
ATOM 1468 C CA . ARG A 1 188 ? 15.003 26.064 -19.726 1.00 94.56 188 ARG A CA 1
ATOM 1469 C C . ARG A 1 188 ? 13.835 25.455 -18.944 1.00 94.56 188 ARG A C 1
ATOM 1471 O O . ARG A 1 188 ? 12.714 25.938 -19.087 1.00 94.56 188 ARG A O 1
ATOM 1478 N N . HIS A 1 189 ? 14.080 24.395 -18.173 1.00 93.00 189 HIS A N 1
ATOM 1479 C CA . HIS A 1 189 ? 13.039 23.607 -17.492 1.00 93.00 189 HIS A CA 1
ATOM 1480 C C . HIS A 1 189 ? 13.115 23.647 -15.956 1.00 93.00 189 HIS A C 1
ATOM 1482 O O . HIS A 1 189 ? 12.288 23.010 -15.304 1.00 93.00 189 HIS A O 1
ATOM 1488 N N . ALA A 1 190 ? 14.091 24.360 -15.387 1.00 82.50 190 ALA A N 1
ATOM 1489 C CA . ALA A 1 190 ? 14.205 24.656 -13.955 1.00 82.50 190 ALA A CA 1
ATOM 1490 C C . ALA A 1 190 ? 13.464 25.949 -13.586 1.00 82.50 190 ALA A C 1
ATOM 1492 O O . ALA A 1 190 ? 12.875 25.975 -12.482 1.00 82.50 190 ALA A O 1
#

Secondary structure (DSSP, 8-state):
---PPP-TTSTTS--HHHHHHHHHHHHHHHHS------HHHHHHHHHHHHHHHHHTTSTT-EE-STTS---EEHHHHHHHHHHHHHHHHHHHHHHH-SSHHHHHHHHHHHHHH-GGGSHHHHHHHHHHHHHHHHHHHHHHHHHHHHHHHSPPSSS-HHHHHHHHHHHHHHHHHHHHH--S-HHHHHHHH-